Protein AF-A0A496QXN0-F1 (afdb_monomer_lite)

pLDDT: mean 82.43, std 10.14, range [45.31, 94.19]

Structure (mmCIF, N/CA/C/O backbone):
data_AF-A0A496QXN0-F1
#
_entry.id   AF-A0A496QXN0-F1
#
loop_
_atom_site.group_PDB
_atom_site.id
_atom_site.type_symbol
_atom_site.label_atom_id
_atom_site.label_alt_id
_atom_site.label_comp_id
_atom_site.label_asym_id
_atom_site.label_entity_id
_atom_site.label_seq_id
_atom_site.pdbx_PDB_ins_code
_atom_site.Cartn_x
_atom_site.Cartn_y
_atom_site.Cartn_z
_atom_site.occupancy
_atom_site.B_iso_or_equiv
_atom_site.auth_seq_id
_atom_site.auth_comp_id
_atom_site.auth_asym_id
_atom_site.auth_atom_id
_atom_site.pdbx_PDB_model_num
ATOM 1 N N . MET A 1 1 ? -31.625 27.266 36.136 1.00 48.88 1 MET A N 1
ATOM 2 C CA . MET A 1 1 ? -31.334 26.314 35.041 1.00 48.88 1 MET A CA 1
ATOM 3 C C . MET A 1 1 ? -32.627 25.594 34.703 1.00 48.88 1 MET A C 1
ATOM 5 O O . MET A 1 1 ? -33.263 25.104 35.626 1.00 48.88 1 MET A O 1
ATOM 9 N N . ALA A 1 2 ? -33.066 25.611 33.443 1.00 51.50 2 ALA A N 1
ATOM 10 C CA . ALA A 1 2 ? -34.306 24.948 33.038 1.00 51.50 2 ALA A CA 1
ATOM 11 C C . ALA A 1 2 ? -34.111 23.421 33.024 1.00 51.50 2 ALA A C 1
ATOM 13 O O . ALA A 1 2 ? -33.127 22.935 32.461 1.00 51.50 2 ALA A O 1
ATOM 14 N N . LEU A 1 3 ? -35.032 22.679 33.653 1.00 45.31 3 LEU A N 1
ATOM 15 C CA . LEU A 1 3 ? -35.118 21.223 33.516 1.00 45.31 3 LEU A CA 1
ATOM 16 C C . LEU A 1 3 ? -35.246 20.888 32.022 1.00 45.31 3 LEU A C 1
ATOM 18 O O . LEU A 1 3 ? -36.198 21.324 31.382 1.00 45.31 3 LEU A O 1
ATOM 22 N N . GLY A 1 4 ? -34.280 20.146 31.476 1.00 56.53 4 GLY A N 1
ATOM 23 C CA . GLY A 1 4 ? -34.274 19.711 30.074 1.00 56.53 4 GLY A CA 1
ATOM 24 C C . GLY A 1 4 ? -33.180 20.317 29.189 1.00 56.53 4 GLY A C 1
ATOM 25 O O . GLY A 1 4 ? -33.076 19.929 28.030 1.00 56.53 4 GLY A O 1
ATOM 26 N N . SER A 1 5 ? -32.332 21.220 29.697 1.00 58.34 5 SER A N 1
ATOM 27 C CA . SER A 1 5 ? -31.144 21.646 28.939 1.00 58.34 5 SER A CA 1
ATOM 28 C C . SER A 1 5 ? -30.123 20.501 28.874 1.00 58.34 5 SER A C 1
ATOM 30 O O . SER A 1 5 ? -29.791 19.955 29.931 1.00 58.34 5 SER A O 1
ATOM 32 N N . PRO A 1 6 ? -29.575 20.148 27.694 1.00 52.78 6 PRO A N 1
ATOM 33 C CA . PRO A 1 6 ? -28.472 19.199 27.613 1.00 52.78 6 PRO A CA 1
ATOM 34 C C . PRO A 1 6 ? -27.313 19.697 28.486 1.00 52.78 6 PRO A C 1
ATOM 36 O O . PRO A 1 6 ? -26.812 20.806 28.317 1.00 52.78 6 PRO A O 1
ATOM 39 N N . VAL A 1 7 ? -26.925 18.876 29.465 1.00 59.66 7 VAL A N 1
ATOM 40 C CA . VAL A 1 7 ? -25.886 19.174 30.471 1.00 59.66 7 VAL A CA 1
ATOM 41 C C . VAL A 1 7 ? -24.475 19.080 29.867 1.00 59.66 7 VAL A C 1
ATOM 43 O O . VAL A 1 7 ? -23.487 19.427 30.508 1.00 59.66 7 VAL A O 1
ATOM 46 N N . THR A 1 8 ? -24.357 18.636 28.614 1.00 58.81 8 THR A N 1
ATOM 47 C CA . THR A 1 8 ? -23.072 18.414 27.952 1.00 58.81 8 THR A CA 1
ATOM 48 C C . THR A 1 8 ? -22.859 19.446 26.847 1.00 58.81 8 THR A C 1
ATOM 50 O O . THR A 1 8 ? -23.624 19.511 25.889 1.00 58.81 8 THR A O 1
ATOM 53 N N . THR A 1 9 ? -21.775 20.212 26.952 1.00 57.62 9 THR A N 1
ATOM 54 C CA . THR A 1 9 ? -21.201 21.028 25.865 1.00 57.62 9 THR A CA 1
ATOM 55 C C . THR A 1 9 ? -20.317 20.194 24.926 1.00 57.62 9 THR A C 1
ATOM 57 O O . THR A 1 9 ? -19.581 20.735 24.101 1.00 57.62 9 THR A O 1
ATOM 60 N N . LYS A 1 10 ? -20.354 18.863 25.065 1.00 60.75 10 LYS A N 1
ATOM 61 C CA . LYS A 1 10 ? -19.523 17.916 24.327 1.00 60.75 10 LYS A CA 1
ATOM 62 C C . LYS A 1 10 ? -20.226 17.544 23.027 1.00 60.75 10 LYS A C 1
ATOM 64 O O . LYS A 1 10 ? -20.942 16.552 22.952 1.00 60.75 10 LYS A O 1
ATOM 69 N N . PHE A 1 11 ? -20.035 18.364 22.002 1.00 58.12 11 PHE A N 1
ATOM 70 C CA . PHE A 1 11 ? -20.416 17.987 20.648 1.00 58.12 11 PHE A CA 1
ATOM 71 C C . PHE A 1 11 ? -19.337 17.074 20.071 1.00 58.12 11 PHE A C 1
ATOM 73 O O . PHE A 1 11 ? -18.193 17.493 19.895 1.00 58.12 11 PHE A O 1
ATOM 80 N N . SER A 1 12 ? -19.703 15.831 19.767 1.00 58.78 12 SER A N 1
ATOM 81 C CA . SER A 1 12 ? -18.833 14.839 19.124 1.00 58.78 12 SER A CA 1
ATOM 82 C C . SER A 1 12 ? -18.688 15.111 17.620 1.00 58.78 12 SER A C 1
ATOM 84 O O . SER A 1 12 ? -18.898 14.227 16.799 1.00 58.78 12 SER A O 1
ATOM 86 N N . ILE A 1 13 ? -18.388 16.356 17.250 1.00 63.47 13 ILE A N 1
ATOM 87 C CA . ILE A 1 13 ? -18.014 16.734 15.886 1.00 63.47 13 ILE A CA 1
ATOM 88 C C . ILE A 1 13 ? -16.506 16.943 15.921 1.00 63.47 13 ILE A C 1
ATOM 90 O O . ILE A 1 13 ? -16.031 17.882 16.562 1.00 63.47 13 ILE A O 1
ATOM 94 N N . GLY A 1 14 ? -15.752 16.062 15.272 1.00 65.50 14 GLY A N 1
ATOM 95 C CA . GLY A 1 14 ? -14.298 16.122 15.266 1.00 65.50 14 GLY A CA 1
ATOM 96 C C . GLY A 1 14 ? -13.701 15.345 14.103 1.00 65.50 14 GLY A C 1
ATOM 97 O O . GLY A 1 14 ? -14.360 14.506 13.495 1.00 65.50 14 GLY A O 1
ATOM 98 N N . THR A 1 15 ? -12.443 15.644 13.801 1.00 76.88 15 THR A N 1
ATOM 99 C CA . THR A 1 15 ? -11.642 14.869 12.854 1.00 76.88 15 THR A CA 1
ATOM 100 C C . THR A 1 15 ? -11.128 13.624 13.565 1.00 76.88 15 THR A C 1
ATOM 102 O O . THR A 1 15 ? -10.617 13.714 14.687 1.00 76.88 15 THR A O 1
ATOM 105 N N . ALA A 1 16 ? -11.282 12.474 12.919 1.00 81.38 16 ALA A N 1
ATOM 106 C CA . ALA A 1 16 ? -10.685 11.223 13.350 1.00 81.38 16 ALA A CA 1
ATOM 107 C C . ALA A 1 16 ? -9.562 10.842 12.384 1.00 81.38 16 ALA A C 1
ATOM 109 O O . ALA A 1 16 ? -9.665 11.063 11.180 1.00 81.38 16 ALA A O 1
ATOM 110 N N . GLU A 1 17 ? -8.502 10.273 12.933 1.00 87.31 17 GLU A N 1
ATOM 111 C CA . GLU A 1 17 ? -7.368 9.725 12.209 1.00 87.31 17 GLU A CA 1
ATOM 112 C C . GLU A 1 17 ? -7.299 8.230 12.512 1.00 87.31 17 GLU A C 1
ATOM 114 O O . GLU A 1 17 ? -7.310 7.821 13.679 1.00 87.31 17 GLU A O 1
ATOM 119 N N . LEU A 1 18 ? -7.250 7.417 11.460 1.00 88.56 18 LEU A N 1
ATOM 120 C CA . LEU A 1 18 ? -7.071 5.977 11.568 1.00 88.56 18 LEU A CA 1
ATOM 121 C C . LEU A 1 18 ? -5.604 5.635 11.300 1.00 88.56 18 LEU A C 1
ATOM 123 O O . LEU A 1 18 ? -5.039 6.038 10.286 1.00 88.56 18 LEU A O 1
ATOM 127 N N . ARG A 1 19 ? -5.004 4.865 12.204 1.00 90.31 19 ARG A N 1
ATOM 128 C CA . ARG A 1 19 ? -3.630 4.378 12.095 1.00 90.31 19 ARG A CA 1
ATOM 129 C C . ARG A 1 19 ? -3.613 2.864 12.066 1.00 90.31 19 ARG A C 1
ATOM 131 O O . ARG A 1 19 ? -4.278 2.228 12.885 1.00 90.31 19 ARG A O 1
ATOM 138 N N . ILE A 1 20 ? -2.823 2.302 11.159 1.00 88.62 20 ILE A N 1
ATOM 139 C CA . ILE A 1 20 ? -2.663 0.856 10.992 1.00 88.62 20 ILE A CA 1
ATOM 140 C C . ILE A 1 20 ? -1.167 0.541 10.974 1.00 88.62 20 ILE A C 1
ATOM 142 O O . ILE A 1 20 ? -0.415 1.091 10.174 1.00 88.62 20 ILE A O 1
ATOM 146 N N . GLY A 1 21 ? -0.717 -0.330 11.877 1.00 87.31 21 GLY A N 1
ATOM 147 C CA . GLY A 1 21 ? 0.699 -0.678 12.014 1.00 87.31 21 GLY A CA 1
ATOM 148 C C . GLY A 1 21 ? 0.921 -2.122 12.464 1.00 87.31 21 GLY A C 1
ATOM 149 O O . GLY A 1 21 ? -0.031 -2.822 12.822 1.00 87.31 21 GLY A O 1
ATOM 150 N N . PRO A 1 22 ? 2.171 -2.613 12.406 1.00 87.12 22 PRO A N 1
ATOM 151 C CA . PRO A 1 22 ? 2.479 -3.982 12.799 1.00 87.12 22 PRO A CA 1
ATOM 152 C C . PRO A 1 22 ? 2.115 -4.207 14.270 1.00 87.12 22 PRO A C 1
ATOM 154 O O . PRO A 1 22 ? 2.182 -3.282 15.081 1.00 87.12 22 PRO A O 1
ATOM 157 N N . LEU A 1 23 ? 1.775 -5.445 14.640 1.00 85.19 23 LEU A N 1
ATOM 158 C CA . LEU A 1 23 ? 1.366 -5.781 16.011 1.00 85.19 23 LEU A CA 1
ATOM 159 C C . LEU A 1 23 ? 2.444 -5.436 17.060 1.00 85.19 23 LEU A C 1
ATOM 161 O O . LEU A 1 23 ? 2.129 -5.076 18.191 1.00 85.19 23 LEU A O 1
ATOM 165 N N . SER A 1 24 ? 3.725 -5.469 16.679 1.00 84.94 24 SER A N 1
ATOM 166 C CA . SER A 1 24 ? 4.849 -5.033 17.525 1.00 84.94 24 SER A CA 1
ATOM 167 C C . SER A 1 24 ? 4.782 -3.551 17.924 1.00 84.94 24 SER A C 1
ATOM 169 O O . SER A 1 24 ? 5.357 -3.156 18.943 1.00 84.94 24 SER A O 1
ATOM 171 N N . SER A 1 25 ? 4.052 -2.744 17.152 1.00 85.19 25 SER A N 1
ATOM 172 C CA . SER A 1 25 ? 3.787 -1.326 17.392 1.00 85.19 25 SER A CA 1
ATOM 173 C C . SER A 1 25 ? 2.419 -1.077 18.037 1.00 85.19 25 SER A C 1
ATOM 175 O O . SER A 1 25 ? 1.969 0.070 18.073 1.00 85.19 25 SER A O 1
ATOM 177 N N . ALA A 1 26 ? 1.751 -2.106 18.576 1.00 83.62 26 ALA A N 1
ATOM 178 C CA . ALA A 1 26 ? 0.519 -1.929 19.342 1.00 83.62 26 ALA A CA 1
ATOM 179 C C . ALA A 1 26 ? 0.722 -0.893 20.463 1.00 83.62 26 ALA A C 1
ATOM 181 O O . ALA A 1 26 ? 1.726 -0.912 21.182 1.00 83.62 26 ALA A O 1
ATOM 182 N N . ASN A 1 27 ? -0.217 0.050 20.588 1.00 84.00 27 ASN A N 1
ATOM 183 C CA . ASN A 1 27 ? -0.135 1.223 21.475 1.00 84.00 27 ASN A CA 1
ATOM 184 C C . ASN A 1 27 ? 1.035 2.196 21.207 1.00 84.00 27 ASN A C 1
ATOM 186 O O . ASN A 1 27 ? 1.248 3.124 21.986 1.00 84.00 27 ASN A O 1
ATOM 190 N N . LYS A 1 28 ? 1.786 2.021 20.113 1.00 87.12 28 LYS A N 1
ATOM 191 C CA . LYS A 1 28 ? 2.927 2.863 19.706 1.00 87.12 28 LYS A CA 1
ATOM 192 C C . LYS A 1 28 ? 2.776 3.402 18.277 1.00 87.12 28 LYS A C 1
ATOM 194 O O . LYS A 1 28 ? 3.761 3.797 17.658 1.00 87.12 28 LYS A O 1
ATOM 199 N N . LEU A 1 29 ? 1.553 3.414 17.745 1.00 86.00 29 LEU A N 1
ATOM 200 C CA . LEU A 1 29 ? 1.270 3.912 16.401 1.00 86.00 29 LEU A CA 1
ATOM 201 C C . LEU A 1 29 ? 1.415 5.437 16.336 1.00 86.00 29 LEU A C 1
ATOM 203 O O . LEU A 1 29 ? 0.711 6.190 17.014 1.00 86.00 29 LEU A O 1
ATOM 207 N N . LEU A 1 30 ? 2.346 5.879 15.495 1.00 87.31 30 LEU A N 1
ATOM 208 C CA . LEU A 1 30 ? 2.632 7.286 15.205 1.00 87.31 30 LEU A CA 1
ATOM 209 C C . LEU A 1 30 ? 1.891 7.757 13.946 1.00 87.31 30 LEU A C 1
ATOM 211 O O . LEU A 1 30 ? 1.353 6.937 13.209 1.00 87.31 30 LEU A O 1
ATOM 215 N N . ASP A 1 31 ? 1.933 9.062 13.679 1.00 84.69 31 ASP A N 1
ATOM 216 C CA . ASP A 1 31 ? 1.382 9.706 12.470 1.00 84.69 31 ASP A CA 1
ATOM 217 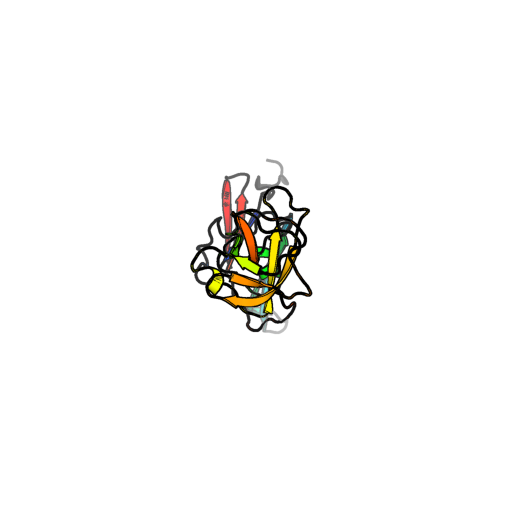C C . ASP A 1 31 ? 1.918 9.088 11.161 1.00 84.69 31 ASP A C 1
ATOM 219 O O . ASP A 1 31 ? 1.217 8.989 10.163 1.00 84.69 31 ASP A O 1
ATOM 223 N N . SER A 1 32 ? 3.129 8.519 11.189 1.00 84.44 32 SER A N 1
ATOM 224 C CA . SER A 1 32 ? 3.699 7.759 10.065 1.00 84.44 32 SER A CA 1
ATOM 225 C C . SER A 1 32 ? 2.914 6.494 9.681 1.00 84.44 32 SER A C 1
ATOM 227 O O . SER A 1 32 ? 3.203 5.894 8.653 1.00 84.44 32 SER A O 1
ATOM 229 N N . HIS A 1 33 ? 1.982 6.047 10.526 1.00 86.81 33 HIS A N 1
ATOM 230 C CA . HIS A 1 33 ? 1.109 4.891 10.293 1.00 86.81 33 HIS A CA 1
ATOM 231 C C . HIS A 1 33 ? -0.316 5.315 9.918 1.00 86.81 33 HIS A C 1
ATOM 233 O O . HIS A 1 33 ? -1.227 4.485 9.935 1.00 86.81 33 HIS A O 1
ATOM 239 N N . SER A 1 34 ? -0.529 6.606 9.656 1.00 87.12 34 SER A N 1
ATOM 240 C CA . SER A 1 34 ? -1.816 7.129 9.224 1.00 87.12 34 SER A CA 1
ATOM 241 C C . SER A 1 34 ? -2.200 6.534 7.876 1.00 87.12 34 SER A C 1
ATOM 243 O O . SER A 1 34 ? -1.392 6.478 6.950 1.00 87.12 34 SER A O 1
ATOM 245 N N . VAL A 1 35 ? -3.457 6.115 7.760 1.00 85.81 35 VAL A N 1
ATOM 246 C CA . VAL A 1 35 ? -4.040 5.720 6.468 1.00 85.81 35 VAL A CA 1
ATOM 247 C C . VAL A 1 35 ? -4.449 6.935 5.630 1.00 85.81 35 VAL A C 1
ATOM 249 O O . VAL A 1 35 ? -4.956 6.772 4.519 1.00 85.81 35 VAL A O 1
ATOM 252 N N . GLY A 1 36 ? -4.277 8.137 6.188 1.00 86.25 36 GLY A N 1
ATOM 253 C CA . GLY A 1 36 ? -4.607 9.406 5.567 1.00 86.25 36 GLY A CA 1
ATOM 254 C C . GLY A 1 36 ? -6.101 9.720 5.582 1.00 86.25 36 GLY A C 1
ATOM 255 O O . GLY A 1 36 ? -6.756 9.607 6.623 1.00 86.25 36 GLY A O 1
ATOM 256 N N . LEU A 1 37 ? -6.650 10.191 4.457 1.00 86.38 37 LEU A N 1
ATOM 257 C CA . LEU A 1 37 ? -8.013 10.740 4.436 1.00 86.38 37 LEU A CA 1
ATOM 258 C C . LEU A 1 37 ? -9.097 9.649 4.517 1.00 86.38 37 LEU A C 1
ATOM 260 O O . LEU A 1 37 ? -9.282 8.844 3.596 1.00 86.38 37 LEU A O 1
ATOM 264 N N . ILE A 1 38 ? -9.890 9.707 5.589 1.00 86.12 38 ILE A N 1
ATOM 265 C CA . ILE A 1 38 ? -11.079 8.874 5.814 1.00 86.12 38 ILE A CA 1
ATOM 266 C C . ILE A 1 38 ? -12.357 9.722 5.772 1.00 86.12 38 ILE A C 1
ATOM 268 O O . ILE A 1 38 ? -12.379 10.848 6.262 1.00 86.12 38 ILE A O 1
ATOM 272 N N . ASP A 1 39 ? -13.422 9.178 5.182 1.00 85.88 39 ASP A N 1
ATOM 273 C CA . ASP A 1 39 ? -14.730 9.851 5.079 1.00 85.88 39 ASP A CA 1
ATOM 274 C C . ASP A 1 39 ? -15.581 9.615 6.334 1.00 85.88 39 ASP A C 1
ATOM 276 O O . ASP A 1 39 ? -16.180 10.520 6.909 1.00 85.88 39 ASP A O 1
ATOM 280 N N . SER A 1 40 ? -15.581 8.371 6.809 1.00 86.25 40 SER A N 1
ATOM 281 C CA . SER A 1 40 ? -16.290 7.959 8.014 1.00 86.25 40 SER A CA 1
ATOM 282 C C . SER A 1 40 ? -15.521 6.860 8.726 1.00 86.25 40 SER A C 1
ATOM 284 O O . SER A 1 40 ? -14.921 6.004 8.076 1.00 86.25 40 SER A O 1
ATOM 286 N N . SER A 1 41 ? -15.582 6.855 10.055 1.00 84.19 41 SER A N 1
ATOM 287 C CA . SER A 1 41 ? -15.154 5.734 10.889 1.00 84.19 41 SER A CA 1
ATOM 288 C C . SER A 1 41 ? -16.209 5.458 11.955 1.00 84.19 41 SER A C 1
ATOM 290 O O . SER A 1 41 ? -16.825 6.384 12.486 1.00 84.19 41 SER A O 1
ATOM 292 N N . SER A 1 42 ? -16.435 4.186 12.259 1.00 86.00 42 SER A N 1
ATOM 293 C CA . SER A 1 42 ? -17.332 3.736 13.319 1.00 86.00 42 SER A CA 1
ATOM 294 C C . SER A 1 42 ? -16.651 2.655 14.142 1.00 86.00 42 SER A C 1
ATOM 296 O O . SER A 1 42 ? -16.088 1.717 13.583 1.00 86.00 42 SER A O 1
ATOM 298 N N . VAL A 1 43 ? -16.731 2.783 15.465 1.00 84.25 43 VAL A N 1
ATOM 299 C CA . VAL A 1 43 ? -16.287 1.758 16.416 1.00 84.25 43 VAL A CA 1
ATOM 300 C C . VAL A 1 43 ? -17.530 1.081 16.979 1.00 84.25 43 VAL A C 1
ATOM 302 O O . VAL A 1 43 ? -18.373 1.750 17.577 1.00 84.25 43 VAL A O 1
ATOM 305 N N . SER A 1 44 ? -17.647 -0.228 16.788 1.00 85.88 44 SER A N 1
ATOM 306 C CA . SER A 1 44 ? -18.708 -1.054 17.362 1.00 85.88 44 SER A CA 1
ATOM 307 C C . SER A 1 44 ? -18.109 -1.993 18.398 1.00 85.88 44 SER A C 1
ATOM 309 O O . SER A 1 44 ? -17.107 -2.654 18.139 1.00 85.88 44 SER A O 1
ATOM 311 N N . ILE A 1 45 ? -18.709 -2.053 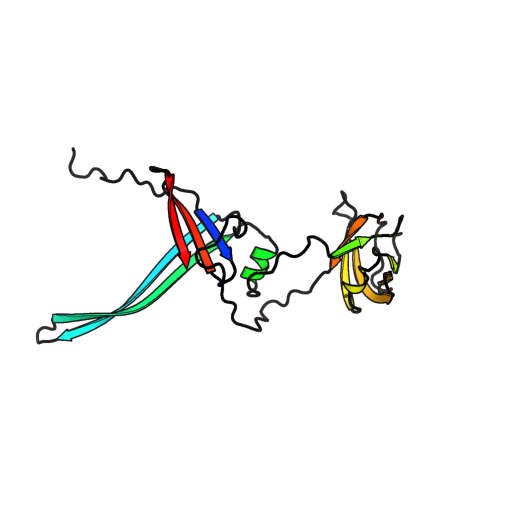19.585 1.00 84.94 45 ILE A N 1
ATOM 312 C CA . ILE A 1 45 ? -18.330 -3.002 20.632 1.00 84.94 45 ILE A CA 1
ATOM 313 C C . ILE A 1 45 ? -19.554 -3.860 20.904 1.00 84.94 45 ILE A C 1
ATOM 315 O O . ILE A 1 45 ? -20.570 -3.363 21.383 1.00 84.94 45 ILE A O 1
ATOM 319 N N . THR A 1 46 ? -19.444 -5.148 20.600 1.00 87.75 46 THR A N 1
ATOM 320 C CA . THR A 1 46 ? -20.481 -6.137 20.892 1.00 87.75 46 THR A CA 1
ATOM 321 C C . THR A 1 46 ? -20.027 -6.984 22.071 1.00 87.75 46 THR A C 1
ATOM 323 O O . THR A 1 46 ? -18.890 -7.459 22.102 1.00 87.75 46 THR A O 1
ATOM 326 N N . GLN A 1 47 ? -20.904 -7.141 23.059 1.00 86.38 47 GLN A N 1
ATOM 327 C CA . GLN A 1 47 ? -20.690 -7.997 24.220 1.00 86.38 47 GLN A CA 1
ATOM 328 C C . GLN A 1 47 ? -21.785 -9.058 24.250 1.00 86.38 47 GLN A C 1
ATOM 330 O O . GLN A 1 47 ? -22.967 -8.731 24.196 1.00 86.38 47 GLN A O 1
ATOM 335 N N . GLU A 1 48 ? -21.382 -10.319 24.334 1.00 87.69 48 GLU A N 1
ATOM 336 C CA . GLU A 1 48 ? -22.281 -11.448 24.550 1.00 87.69 48 GLU A CA 1
ATOM 337 C C . GLU A 1 48 ? -22.152 -11.890 26.007 1.00 87.69 48 GLU A C 1
ATOM 339 O O . GLU A 1 48 ? -21.044 -12.163 26.487 1.00 87.69 48 GLU A O 1
ATOM 344 N N . SER A 1 49 ? -23.280 -11.961 26.711 1.00 87.38 49 SER A N 1
ATOM 345 C CA . SER A 1 49 ? -23.361 -12.442 28.087 1.00 87.38 49 SER A CA 1
ATOM 346 C C . SER A 1 49 ? -24.243 -13.680 28.200 1.00 87.38 49 SER A C 1
ATOM 348 O O . SER A 1 49 ? -25.158 -13.892 27.408 1.00 87.38 49 SER A O 1
ATOM 350 N N . VAL A 1 50 ? -23.945 -14.508 29.197 1.00 86.75 50 VAL A N 1
ATOM 351 C CA . VAL A 1 50 ? -24.753 -15.655 29.604 1.00 86.75 50 VAL A CA 1
ATOM 352 C C . VAL A 1 50 ? -25.302 -15.377 30.991 1.00 86.75 50 VAL A C 1
ATOM 354 O O . VAL A 1 50 ? -24.543 -15.087 31.918 1.00 86.75 50 VAL A O 1
ATOM 357 N N . ASP A 1 51 ? -26.620 -15.492 31.114 1.00 88.19 51 ASP A N 1
ATOM 358 C CA . ASP A 1 51 ? -27.345 -15.276 32.358 1.00 88.19 51 ASP A CA 1
ATOM 359 C C . ASP A 1 51 ? -27.619 -16.612 33.058 1.00 88.19 51 ASP A C 1
ATOM 361 O O . ASP A 1 51 ? -28.058 -17.591 32.448 1.00 88.19 51 ASP A O 1
ATOM 365 N N . LEU A 1 52 ? -27.377 -16.646 34.364 1.00 84.94 52 LEU A N 1
ATOM 366 C CA . LEU A 1 52 ? -27.785 -17.712 35.261 1.00 84.94 52 LEU A CA 1
ATOM 367 C C . LEU A 1 52 ? -29.110 -17.310 35.914 1.00 84.94 52 LEU A C 1
ATOM 369 O O . LEU A 1 52 ? -29.152 -16.470 36.811 1.00 84.94 52 LEU A O 1
ATOM 373 N N . GLU A 1 53 ? -30.204 -17.927 35.479 1.00 86.88 53 GLU A N 1
ATOM 374 C CA . GLU A 1 53 ? -31.524 -17.750 36.089 1.00 86.88 53 GLU A CA 1
ATOM 375 C C . GLU A 1 53 ? -31.770 -18.806 37.178 1.00 86.88 53 GLU A C 1
ATOM 377 O O . GLU A 1 53 ? -31.487 -19.991 36.993 1.00 86.88 53 GLU A O 1
ATOM 382 N N . GLY A 1 54 ? -32.349 -18.397 38.308 1.00 82.25 54 GLY A N 1
ATOM 383 C CA . GLY A 1 54 ? -32.701 -19.282 39.417 1.00 82.25 54 GLY A CA 1
ATOM 384 C C . GLY A 1 54 ? -34.060 -18.952 40.035 1.00 82.25 54 GLY A C 1
ATOM 385 O O . GLY A 1 54 ? -34.516 -17.812 40.018 1.00 82.25 54 GLY A O 1
ATOM 386 N N . GLY A 1 55 ? -34.714 -19.968 40.602 1.00 82.44 55 GLY A N 1
ATOM 387 C CA . GLY A 1 55 ? -35.989 -19.828 41.312 1.00 82.44 55 GLY A CA 1
ATOM 388 C C . GLY A 1 55 ? -37.251 -19.963 40.450 1.00 82.44 55 GLY A C 1
ATOM 389 O O . GLY A 1 55 ? -37.208 -20.152 39.234 1.00 82.44 55 GLY A O 1
ATOM 390 N N . PHE A 1 56 ? -38.398 -19.907 41.130 1.00 66.50 56 PHE A N 1
ATOM 391 C CA . PHE A 1 56 ? -39.738 -19.827 40.546 1.00 66.50 56 PHE A CA 1
ATOM 392 C C . PHE A 1 56 ? -40.494 -18.711 41.289 1.00 66.50 56 PHE A C 1
ATOM 394 O O . PHE A 1 56 ? -40.782 -18.895 42.473 1.00 66.50 56 PHE A O 1
ATOM 401 N N . PRO A 1 57 ? -40.807 -17.557 40.667 1.00 76.12 57 PRO A N 1
ATOM 402 C CA . PRO A 1 57 ? -40.478 -17.121 39.303 1.00 76.12 57 PRO A CA 1
ATOM 403 C C . PRO A 1 57 ? -38.969 -17.063 39.045 1.00 76.12 57 PRO A C 1
ATOM 405 O O . PRO A 1 57 ? -38.190 -16.955 39.989 1.00 76.12 57 PRO A O 1
ATOM 408 N N . ARG A 1 58 ? -38.563 -17.136 37.774 1.00 75.56 58 ARG A N 1
ATOM 409 C CA . ARG A 1 58 ? -37.150 -17.042 37.395 1.00 75.56 58 ARG A CA 1
ATOM 410 C C . ARG A 1 58 ? -36.627 -15.643 37.698 1.00 75.56 58 ARG A C 1
ATOM 412 O O . ARG A 1 58 ? -37.155 -14.662 37.177 1.00 75.56 58 ARG A O 1
ATOM 419 N N . ILE A 1 59 ? -35.615 -15.568 38.550 1.00 81.94 59 ILE A N 1
ATOM 420 C CA . ILE A 1 59 ? -34.900 -14.343 38.890 1.00 81.94 59 ILE A CA 1
ATOM 421 C C . ILE A 1 59 ? -33.472 -14.509 38.377 1.00 81.94 59 ILE A C 1
ATOM 423 O O . ILE A 1 59 ? -32.886 -15.586 38.490 1.00 81.94 59 ILE A O 1
ATOM 427 N N . LEU A 1 60 ? -32.922 -13.451 37.790 1.00 83.00 60 LEU A N 1
ATOM 428 C CA . LEU A 1 60 ? -31.526 -13.409 37.374 1.00 83.00 60 LEU A CA 1
ATOM 429 C C . LEU A 1 60 ? -30.633 -13.478 38.622 1.00 83.00 60 LEU A C 1
ATOM 431 O O . LEU A 1 60 ? -30.718 -12.615 39.496 1.00 83.00 60 LEU A O 1
ATOM 435 N N . VAL A 1 61 ? -29.842 -14.545 38.734 1.00 80.31 61 VAL A N 1
ATOM 436 C CA . VAL A 1 61 ? -28.940 -14.807 39.867 1.00 80.31 61 VAL A CA 1
ATOM 437 C C . VAL A 1 61 ? -27.544 -14.284 39.564 1.00 80.31 61 VAL A C 1
ATOM 439 O O . VAL A 1 61 ? -26.909 -13.719 40.450 1.00 80.31 61 VAL A O 1
ATOM 442 N N . ASP A 1 62 ? -27.077 -14.467 38.330 1.00 83.69 62 ASP A N 1
ATOM 443 C CA . ASP A 1 62 ? -25.748 -14.039 37.899 1.00 83.69 62 ASP A CA 1
ATOM 444 C C . ASP A 1 62 ? -25.707 -13.812 36.381 1.00 83.69 62 ASP A C 1
ATOM 446 O O . ASP A 1 62 ? -26.520 -14.374 35.651 1.00 83.69 62 ASP A O 1
ATOM 450 N N . THR A 1 63 ? -24.750 -13.018 35.907 1.00 85.00 63 THR A N 1
ATOM 451 C CA . THR A 1 63 ? -24.505 -12.763 34.481 1.00 85.00 63 THR A CA 1
ATOM 452 C C . THR A 1 63 ? -23.002 -12.725 34.233 1.00 85.00 63 THR A C 1
ATOM 454 O O . THR A 1 63 ? -22.284 -11.942 34.854 1.00 85.00 63 THR A O 1
ATOM 457 N N . ALA A 1 64 ? -22.518 -13.515 33.274 1.00 85.75 64 ALA A N 1
ATOM 458 C CA . ALA A 1 64 ? -21.114 -13.534 32.871 1.00 85.75 64 ALA A CA 1
ATOM 459 C C . ALA A 1 64 ? -20.955 -13.124 31.402 1.00 85.75 64 ALA A C 1
ATOM 461 O O . ALA A 1 64 ? -21.619 -13.666 30.522 1.00 85.75 64 ALA A O 1
ATOM 462 N N . ILE A 1 65 ? -20.047 -12.188 31.117 1.00 84.88 65 ILE A N 1
ATOM 463 C CA . ILE A 1 65 ? -19.686 -11.811 29.742 1.00 84.88 65 ILE A CA 1
ATOM 464 C C . ILE A 1 65 ? -18.744 -12.884 29.187 1.00 84.88 65 ILE A C 1
ATOM 466 O O . ILE A 1 65 ? -17.682 -13.128 29.756 1.00 84.88 65 ILE A O 1
ATOM 470 N N . VAL A 1 66 ? -19.123 -13.520 28.081 1.00 85.94 66 VAL A N 1
ATOM 471 C CA . VAL A 1 66 ? -18.379 -14.647 27.485 1.00 85.94 66 VAL A CA 1
ATOM 472 C C . VAL A 1 66 ? -17.564 -14.219 26.273 1.00 85.94 66 VAL A C 1
ATOM 474 O O . VAL A 1 66 ? -16.536 -14.822 25.966 1.00 85.94 66 VAL A O 1
ATOM 477 N N . ARG A 1 67 ? -18.010 -13.168 25.581 1.00 80.81 67 ARG A N 1
ATOM 478 C CA . ARG A 1 67 ? -17.323 -12.626 24.415 1.00 80.81 67 ARG A CA 1
ATOM 479 C C . ARG A 1 67 ? -17.468 -11.120 24.381 1.00 80.81 67 ARG A C 1
ATOM 481 O O . ARG A 1 67 ? -18.554 -10.582 24.563 1.00 80.81 67 ARG A O 1
ATOM 488 N N . GLN A 1 68 ? -16.365 -10.451 24.085 1.00 82.62 68 GLN A N 1
ATOM 489 C CA . GLN A 1 68 ? -16.360 -9.049 23.717 1.00 82.62 68 GLN A CA 1
ATOM 490 C C . GLN A 1 68 ? -15.590 -8.918 22.409 1.00 82.62 68 GLN A C 1
ATOM 492 O O . GLN A 1 68 ? -14.424 -9.298 22.334 1.00 82.62 68 GLN A O 1
ATOM 497 N N . SER A 1 69 ? -16.246 -8.409 21.373 1.00 83.75 69 SER A N 1
ATOM 498 C CA . SER A 1 69 ? -15.620 -8.101 20.090 1.00 83.75 69 SER A CA 1
ATOM 499 C C . SER A 1 69 ? -15.725 -6.609 19.830 1.00 83.75 69 SER A C 1
ATOM 501 O O . SER A 1 69 ? -16.812 -6.036 19.912 1.00 83.75 69 SER A O 1
ATOM 503 N N . ALA A 1 70 ? -14.592 -5.991 19.518 1.00 82.50 70 ALA A N 1
ATOM 504 C CA . ALA A 1 70 ? -14.535 -4.624 19.036 1.00 82.50 70 ALA A CA 1
ATOM 505 C C . ALA A 1 70 ? -14.211 -4.638 17.543 1.00 82.50 70 ALA A C 1
ATOM 507 O O . ALA A 1 70 ? -13.316 -5.360 17.107 1.00 82.50 70 ALA A O 1
ATOM 508 N N . GLU A 1 71 ? -14.945 -3.846 16.776 1.00 85.25 71 GLU A N 1
ATOM 509 C CA . GLU A 1 71 ? -14.787 -3.702 15.337 1.00 85.25 71 GLU A CA 1
ATOM 510 C C . GLU A 1 71 ? -14.644 -2.221 14.993 1.00 85.25 71 GLU A C 1
ATOM 512 O O . GLU A 1 71 ? -15.391 -1.380 15.501 1.00 85.25 71 GLU A O 1
ATOM 517 N N . ILE A 1 72 ? -13.682 -1.904 14.125 1.00 84.56 72 ILE A N 1
ATOM 518 C CA . ILE A 1 72 ? -13.568 -0.591 13.494 1.00 84.56 72 ILE A CA 1
ATOM 519 C C . ILE A 1 72 ? -13.909 -0.756 12.019 1.00 84.56 72 ILE A C 1
ATOM 521 O O . ILE A 1 72 ? -13.244 -1.503 11.304 1.00 84.56 72 ILE A O 1
ATOM 525 N N . THR A 1 73 ? -14.886 0.008 11.551 1.00 86.62 73 THR A N 1
ATOM 526 C CA . THR A 1 73 ? -15.208 0.129 10.128 1.00 86.62 73 THR A CA 1
ATOM 527 C C . THR A 1 73 ? -14.856 1.539 9.672 1.00 86.62 73 THR A C 1
ATOM 529 O O . THR A 1 73 ? -15.236 2.505 10.333 1.00 86.62 73 THR A O 1
ATOM 532 N N . ALA A 1 74 ? -14.137 1.683 8.557 1.00 85.81 74 ALA A N 1
ATOM 533 C CA . ALA A 1 74 ? -13.799 2.991 8.001 1.00 85.81 74 ALA A CA 1
ATOM 534 C C . ALA A 1 74 ? -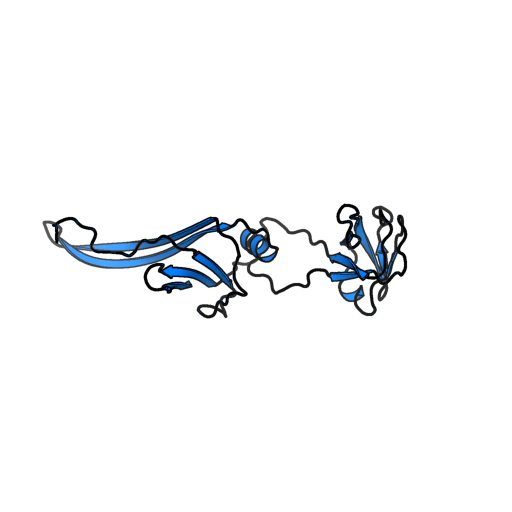13.849 3.005 6.469 1.00 85.81 74 ALA A C 1
ATOM 536 O O . ALA A 1 74 ? -13.483 2.026 5.820 1.00 85.81 74 ALA A O 1
ATOM 537 N N . THR A 1 75 ? -14.263 4.139 5.901 1.00 87.62 75 THR A N 1
ATOM 538 C CA . THR A 1 75 ? -14.290 4.370 4.449 1.00 87.62 75 THR A CA 1
ATOM 539 C C . THR A 1 75 ? -13.084 5.216 4.064 1.00 87.62 75 THR A C 1
ATOM 541 O O . THR A 1 75 ? -13.044 6.415 4.353 1.00 87.62 75 THR A O 1
ATOM 544 N N . LEU A 1 76 ? -12.091 4.592 3.432 1.00 86.69 76 LEU A N 1
ATOM 545 C CA . LEU A 1 76 ? -10.877 5.270 2.979 1.00 86.69 76 LEU A CA 1
ATOM 546 C C . LEU A 1 76 ? -11.115 5.961 1.631 1.00 86.69 76 LEU A C 1
ATOM 548 O O . LEU A 1 76 ? -11.743 5.386 0.745 1.00 86.69 76 LEU A O 1
ATOM 552 N N . ARG A 1 77 ? -10.578 7.176 1.459 1.00 85.56 77 ARG A N 1
ATOM 553 C CA . ARG A 1 77 ? -10.507 7.859 0.150 1.00 85.56 77 ARG A CA 1
ATOM 554 C C . ARG A 1 77 ? -9.103 7.873 -0.451 1.00 85.56 77 ARG A C 1
ATOM 556 O O . ARG A 1 77 ? -8.936 8.289 -1.594 1.00 85.56 77 ARG A O 1
ATOM 563 N N . GLU A 1 78 ? -8.107 7.438 0.309 1.00 83.12 78 GLU A N 1
ATOM 564 C CA . GLU A 1 78 ? -6.712 7.451 -0.107 1.00 83.12 78 GLU A CA 1
ATOM 565 C C . GLU A 1 78 ? -6.267 6.100 -0.676 1.00 83.12 78 GLU A C 1
ATOM 567 O O . GLU A 1 78 ? -6.267 5.082 0.022 1.00 83.12 78 GLU A O 1
ATOM 572 N N . TYR A 1 79 ? -5.836 6.115 -1.938 1.00 82.38 79 TYR A N 1
ATOM 573 C CA . TYR A 1 79 ? -5.365 4.945 -2.684 1.00 82.38 79 TYR A CA 1
ATOM 574 C C . TYR A 1 79 ? -3.837 4.844 -2.673 1.00 82.38 79 TYR A C 1
ATOM 576 O O . TYR A 1 79 ? -3.188 4.806 -3.717 1.00 82.38 79 TYR A O 1
ATOM 584 N N . SER A 1 80 ? -3.247 4.819 -1.480 1.00 78.94 80 SER A N 1
ATOM 585 C CA . SER A 1 80 ? -1.820 4.533 -1.332 1.00 78.94 80 SER A CA 1
ATOM 586 C C . SER A 1 80 ? -1.558 3.029 -1.477 1.00 78.94 80 SER A C 1
ATOM 588 O O . SER A 1 80 ? -2.418 2.198 -1.174 1.00 78.94 80 SER A O 1
ATOM 590 N N . ARG A 1 81 ? -0.346 2.645 -1.902 1.00 76.25 81 ARG A N 1
ATOM 591 C CA . ARG A 1 81 ? 0.057 1.226 -1.978 1.00 76.25 81 ARG A CA 1
ATOM 592 C C . ARG A 1 81 ? -0.093 0.520 -0.626 1.00 76.25 81 ARG A C 1
ATOM 594 O O . ARG A 1 81 ? -0.505 -0.634 -0.589 1.00 76.25 81 ARG A O 1
ATOM 601 N N . ALA A 1 82 ? 0.197 1.216 0.475 1.00 78.62 82 ALA A N 1
ATOM 602 C CA . ALA A 1 82 ? 0.012 0.694 1.827 1.00 78.62 82 ALA A CA 1
ATOM 603 C C . ALA A 1 82 ? -1.467 0.389 2.122 1.00 78.62 82 ALA A C 1
ATOM 605 O O . ALA A 1 82 ? -1.784 -0.720 2.550 1.00 78.62 82 ALA A O 1
ATOM 606 N N . ASN A 1 83 ? -2.376 1.318 1.808 1.00 83.12 83 ASN A N 1
ATOM 607 C CA . ASN A 1 83 ? -3.813 1.125 2.008 1.00 83.12 83 ASN A CA 1
ATOM 608 C C . ASN A 1 83 ? -4.371 0.013 1.111 1.00 83.12 83 ASN A C 1
ATOM 610 O O . ASN A 1 83 ? -5.139 -0.826 1.578 1.00 83.12 83 ASN A O 1
ATOM 614 N N . LEU A 1 84 ? -3.951 -0.035 -0.157 1.00 82.12 84 LEU A N 1
ATOM 615 C CA . LEU A 1 84 ? -4.350 -1.090 -1.090 1.00 82.12 84 LEU A CA 1
ATOM 616 C C . LEU A 1 84 ? -3.855 -2.467 -0.633 1.00 82.12 84 LEU A C 1
ATOM 618 O O . LEU A 1 84 ? -4.612 -3.428 -0.690 1.00 82.12 84 LEU A O 1
ATOM 622 N N . ASN A 1 85 ? -2.631 -2.579 -0.112 1.00 79.75 85 ASN A N 1
ATOM 623 C CA . ASN A 1 85 ? -2.115 -3.847 0.416 1.00 79.75 85 ASN A CA 1
ATOM 624 C C . ASN A 1 85 ? -2.924 -4.356 1.616 1.00 79.75 85 ASN A C 1
ATOM 626 O O . ASN A 1 85 ? -3.203 -5.555 1.698 1.00 79.75 85 ASN A O 1
ATOM 630 N N . VAL A 1 86 ? -3.346 -3.454 2.508 1.00 82.94 86 VAL A N 1
ATOM 631 C CA . VAL A 1 86 ? -4.226 -3.801 3.631 1.00 82.94 86 VAL A CA 1
ATOM 632 C C . VAL A 1 86 ? -5.604 -4.239 3.120 1.00 82.94 86 VAL A C 1
ATOM 634 O O . VAL A 1 86 ? -6.107 -5.272 3.556 1.00 82.94 86 VAL A O 1
ATOM 637 N N . GLN A 1 87 ? -6.188 -3.522 2.154 1.00 82.81 87 GLN A N 1
ATOM 638 C CA . GLN A 1 87 ? -7.483 -3.879 1.552 1.00 82.81 87 GLN A CA 1
ATOM 639 C C . GLN A 1 87 ? -7.448 -5.213 0.792 1.00 82.81 87 GLN A C 1
ATOM 641 O O . GLN A 1 87 ? -8.431 -5.950 0.799 1.00 82.81 87 GLN A O 1
ATOM 646 N N . LEU A 1 88 ? -6.316 -5.546 0.168 1.00 80.94 88 LEU A N 1
ATOM 647 C CA . LEU A 1 88 ? -6.097 -6.806 -0.547 1.00 80.94 88 LEU A CA 1
ATOM 648 C C . LEU A 1 88 ? -5.694 -7.968 0.379 1.00 80.94 88 LEU A C 1
ATOM 650 O O . LEU A 1 88 ? -5.407 -9.060 -0.104 1.00 80.94 88 LEU A O 1
ATOM 654 N N . GLY A 1 89 ? -5.650 -7.755 1.699 1.00 77.88 89 GLY A N 1
ATOM 655 C CA . GLY A 1 89 ? -5.365 -8.806 2.679 1.00 77.88 89 GLY A CA 1
ATOM 656 C C . GLY A 1 89 ? -3.889 -9.196 2.802 1.00 77.88 89 GLY A C 1
ATOM 657 O O . GLY A 1 89 ? -3.572 -10.128 3.538 1.00 77.88 89 GLY A O 1
ATOM 658 N N . ARG A 1 90 ? -2.967 -8.470 2.153 1.00 74.56 90 ARG A N 1
ATOM 659 C CA . ARG A 1 90 ? -1.513 -8.736 2.197 1.00 74.56 90 ARG A CA 1
ATOM 660 C C . ARG A 1 90 ? -0.823 -8.176 3.445 1.00 74.56 90 ARG A C 1
ATOM 662 O O . ARG A 1 90 ? 0.377 -8.364 3.621 1.00 74.56 90 ARG A O 1
ATOM 669 N N . GLY A 1 91 ? -1.579 -7.505 4.312 1.00 78.06 91 GLY A N 1
ATOM 670 C CA . GLY A 1 91 ? -1.077 -6.932 5.555 1.00 78.06 91 GLY A CA 1
ATOM 671 C C . GLY A 1 91 ? -0.349 -5.608 5.337 1.00 78.06 91 GLY A C 1
ATOM 672 O O . GLY A 1 91 ? -0.633 -4.859 4.402 1.00 78.06 91 GLY A O 1
ATOM 673 N N . ILE A 1 92 ? 0.571 -5.297 6.246 1.00 76.81 92 ILE A N 1
ATOM 674 C CA . ILE A 1 92 ? 1.262 -4.008 6.290 1.00 76.81 92 ILE A CA 1
ATOM 675 C C . ILE A 1 92 ? 2.599 -4.159 5.586 1.00 76.81 92 ILE A C 1
ATOM 677 O O . ILE A 1 92 ? 3.498 -4.838 6.081 1.00 76.81 92 ILE A O 1
ATOM 681 N N . ALA A 1 93 ? 2.718 -3.528 4.422 1.00 67.75 93 ALA A N 1
ATOM 682 C CA . ALA A 1 93 ? 3.960 -3.531 3.669 1.00 67.75 93 ALA A CA 1
ATOM 683 C C . ALA A 1 93 ? 5.045 -2.737 4.411 1.00 67.75 93 ALA A C 1
ATOM 685 O O . ALA A 1 93 ? 4.785 -1.656 4.944 1.00 67.75 93 ALA A O 1
ATOM 686 N N . SER A 1 94 ? 6.276 -3.252 4.412 1.00 60.59 94 SER A N 1
ATOM 687 C CA . SER A 1 94 ? 7.449 -2.442 4.740 1.00 60.59 94 SER A CA 1
ATOM 688 C C . SER A 1 94 ? 7.549 -1.280 3.753 1.00 60.59 94 SER A C 1
ATOM 690 O O . SER A 1 94 ? 7.194 -1.441 2.585 1.00 60.59 94 SER A O 1
ATOM 692 N N . VAL A 1 95 ? 8.043 -0.128 4.212 1.00 61.19 95 VAL A N 1
ATOM 693 C CA . VAL A 1 95 ? 8.282 1.050 3.364 1.00 61.19 95 VAL A CA 1
ATOM 694 C C . VAL A 1 95 ? 9.118 0.622 2.154 1.00 61.19 95 VAL A C 1
ATOM 696 O O . VAL A 1 95 ? 10.288 0.281 2.301 1.00 61.19 95 VAL A O 1
ATOM 699 N N . ALA A 1 96 ? 8.496 0.574 0.978 1.00 61.81 96 ALA A N 1
ATOM 700 C CA . ALA A 1 96 ? 9.166 0.277 -0.279 1.00 61.81 96 ALA A CA 1
ATOM 701 C C . ALA A 1 96 ? 9.590 1.594 -0.936 1.00 61.81 96 ALA A C 1
ATOM 703 O O . ALA A 1 96 ? 8.892 2.602 -0.797 1.00 61.81 96 ALA A O 1
ATOM 704 N N . ALA A 1 97 ? 10.723 1.582 -1.640 1.00 67.06 97 ALA A N 1
ATOM 705 C CA . ALA A 1 97 ? 11.134 2.700 -2.479 1.00 67.06 97 ALA A CA 1
ATOM 706 C C . ALA A 1 97 ? 10.060 3.000 -3.542 1.00 67.06 97 ALA A C 1
ATOM 708 O O . ALA A 1 97 ? 9.316 2.106 -3.961 1.00 67.06 97 ALA A O 1
ATOM 709 N N . ASP A 1 98 ? 9.963 4.268 -3.943 1.00 69.50 98 ASP A N 1
ATOM 710 C CA . ASP A 1 98 ? 8.954 4.743 -4.897 1.00 69.50 98 ASP A CA 1
ATOM 711 C C . ASP A 1 98 ? 9.108 4.050 -6.265 1.00 69.50 98 ASP A C 1
ATOM 713 O O . ASP A 1 98 ? 8.148 3.518 -6.824 1.00 69.50 98 ASP A O 1
ATOM 717 N N . TYR A 1 99 ? 10.354 3.925 -6.722 1.00 78.50 99 TYR A N 1
ATOM 718 C CA . TYR A 1 99 ? 10.772 3.189 -7.913 1.00 78.50 99 TYR A CA 1
ATOM 719 C C . TYR A 1 99 ? 11.896 2.199 -7.572 1.00 78.50 99 TYR A C 1
ATOM 721 O O . TYR A 1 99 ? 12.552 2.324 -6.537 1.00 78.50 99 TYR A O 1
ATOM 729 N N . ALA A 1 100 ? 12.092 1.193 -8.429 1.00 81.38 100 ALA A N 1
ATOM 730 C CA . ALA A 1 100 ? 13.104 0.156 -8.226 1.00 81.38 100 ALA A CA 1
ATOM 731 C C . ALA A 1 100 ? 14.504 0.652 -8.608 1.00 81.38 100 ALA A C 1
ATOM 733 O O . ALA A 1 100 ? 15.464 0.348 -7.914 1.00 81.38 100 ALA A O 1
ATOM 734 N N . THR A 1 101 ? 14.612 1.427 -9.691 1.00 90.38 101 THR A N 1
ATOM 735 C CA . THR A 1 101 ? 15.856 2.088 -10.109 1.00 90.38 101 THR A CA 1
ATOM 736 C C . THR A 1 101 ? 15.561 3.211 -11.114 1.00 90.38 101 THR A C 1
ATOM 738 O O . THR A 1 101 ? 14.398 3.560 -11.328 1.00 90.38 101 THR A O 1
ATOM 741 N N . THR A 1 102 ? 16.590 3.783 -11.729 1.00 91.81 102 THR A N 1
ATOM 742 C CA . THR A 1 102 ? 16.484 4.740 -12.837 1.00 91.81 102 THR A CA 1
ATOM 743 C C . THR A 1 102 ? 17.162 4.208 -14.093 1.00 91.81 102 THR A C 1
ATOM 745 O O . THR A 1 102 ? 18.000 3.318 -14.013 1.00 91.81 102 THR A O 1
ATOM 748 N N . VAL A 1 103 ? 16.841 4.775 -15.250 1.00 90.81 103 VAL A N 1
ATOM 749 C CA . VAL A 1 103 ? 17.598 4.551 -16.490 1.00 90.81 103 VAL A CA 1
ATOM 750 C C . VAL A 1 103 ? 18.996 5.172 -16.353 1.00 90.81 103 VAL A C 1
ATOM 752 O O . VAL A 1 103 ? 19.109 6.310 -15.892 1.00 90.81 103 VAL A O 1
ATOM 755 N N . ASP A 1 104 ? 20.052 4.451 -16.735 1.00 92.25 104 ASP A N 1
ATOM 756 C CA . ASP A 1 104 ? 21.432 4.970 -16.771 1.00 92.25 104 ASP A CA 1
ATOM 757 C C . ASP A 1 104 ? 21.859 5.444 -18.173 1.00 92.25 104 ASP A C 1
ATOM 759 O O . ASP A 1 104 ? 22.790 6.236 -18.324 1.00 92.25 104 ASP A O 1
ATOM 763 N N . ASP A 1 105 ? 21.125 5.032 -19.208 1.00 84.12 105 ASP A N 1
ATOM 764 C CA . ASP A 1 105 ? 21.348 5.468 -20.582 1.00 84.12 105 ASP A CA 1
ATOM 765 C C . ASP A 1 105 ? 21.158 6.980 -20.749 1.00 84.12 105 ASP A C 1
ATOM 767 O O . ASP A 1 105 ? 20.093 7.535 -20.480 1.00 84.12 105 ASP A O 1
ATOM 771 N N . VAL A 1 106 ? 22.169 7.654 -21.307 1.00 78.75 106 VAL A N 1
ATOM 772 C CA . VAL A 1 106 ? 22.097 9.091 -21.644 1.00 78.75 106 VAL A CA 1
ATOM 773 C C . VAL A 1 106 ? 20.925 9.379 -22.585 1.00 78.75 106 VAL A C 1
ATOM 775 O O . VAL A 1 106 ? 20.290 10.433 -22.508 1.00 78.75 106 VAL A O 1
ATOM 778 N N . THR A 1 107 ? 20.634 8.451 -23.496 1.00 84.25 107 THR A N 1
ATOM 779 C CA . THR A 1 107 ? 19.440 8.479 -24.340 1.00 84.25 107 THR A CA 1
ATOM 780 C C . THR A 1 107 ? 19.073 7.055 -24.718 1.00 84.25 107 THR A C 1
ATOM 782 O O . THR A 1 107 ? 19.762 6.417 -25.513 1.00 84.25 107 THR A O 1
ATOM 785 N N . LEU A 1 108 ? 17.962 6.581 -24.174 1.00 88.56 108 LEU A N 1
ATOM 786 C CA . LEU A 1 108 ? 17.354 5.314 -24.531 1.00 88.56 108 LEU A CA 1
ATOM 787 C C . LEU A 1 108 ? 16.308 5.578 -25.613 1.00 88.56 108 LEU A C 1
ATOM 789 O O . LEU A 1 108 ? 15.303 6.235 -25.360 1.00 88.56 108 LEU A O 1
ATOM 793 N N . ALA A 1 109 ? 16.558 5.105 -26.831 1.00 90.69 109 ALA A N 1
ATOM 794 C CA . ALA A 1 109 ? 15.666 5.350 -27.960 1.00 90.69 109 ALA A CA 1
ATOM 795 C C . ALA A 1 109 ? 14.391 4.494 -27.893 1.00 90.69 109 ALA A C 1
ATOM 797 O O . ALA A 1 109 ? 14.399 3.378 -27.365 1.00 90.69 109 ALA A O 1
ATOM 798 N N . ALA A 1 110 ? 13.316 4.972 -28.516 1.00 89.44 110 ALA A N 1
ATOM 799 C CA . ALA A 1 110 ? 12.143 4.155 -28.804 1.00 89.44 110 ALA A CA 1
ATOM 800 C C . ALA A 1 110 ? 12.514 2.940 -29.681 1.00 89.44 110 ALA A C 1
ATOM 802 O O . ALA A 1 110 ? 13.267 3.047 -30.651 1.00 89.44 110 ALA A O 1
ATOM 803 N N . GLY A 1 111 ? 11.954 1.776 -29.360 1.00 89.56 111 GLY A N 1
ATOM 804 C CA . GLY A 1 111 ? 12.237 0.502 -30.020 1.00 89.56 111 GLY A CA 1
ATOM 805 C C . GLY A 1 111 ? 13.479 -0.219 -29.490 1.00 89.56 111 GLY A C 1
ATOM 806 O O . GLY A 1 111 ? 13.843 -1.264 -30.029 1.00 89.56 111 GLY A O 1
ATOM 807 N N . ALA A 1 112 ? 14.133 0.309 -28.453 1.00 90.69 112 ALA A N 1
ATOM 808 C CA . ALA A 1 112 ? 15.242 -0.363 -27.799 1.00 90.69 112 ALA A CA 1
ATOM 809 C C . ALA A 1 112 ? 14.769 -1.640 -27.085 1.00 90.69 112 ALA A C 1
ATOM 811 O O . ALA A 1 112 ? 13.688 -1.703 -26.497 1.00 90.69 112 ALA A O 1
ATOM 812 N N . VAL A 1 113 ? 15.621 -2.663 -27.144 1.00 92.38 113 VAL A N 1
ATOM 813 C CA . VAL A 1 113 ? 15.442 -3.972 -26.488 1.00 92.38 113 VAL A CA 1
ATOM 814 C C . VAL A 1 113 ? 16.465 -4.195 -25.370 1.00 92.38 113 VAL A C 1
ATOM 816 O O . VAL A 1 113 ? 16.623 -5.307 -24.877 1.00 92.38 113 VAL A O 1
ATOM 819 N N . ALA A 1 114 ? 17.177 -3.143 -24.975 1.00 91.44 114 ALA A N 1
ATOM 820 C CA . ALA A 1 114 ? 18.105 -3.145 -23.857 1.00 91.44 114 ALA A CA 1
ATOM 821 C C . ALA A 1 114 ? 17.977 -1.818 -23.108 1.00 91.44 114 ALA A C 1
ATOM 823 O O . ALA A 1 114 ? 17.802 -0.783 -23.749 1.00 91.44 114 ALA A O 1
ATOM 824 N N . ILE A 1 115 ? 18.036 -1.883 -21.782 1.00 91.62 115 ILE A N 1
ATOM 825 C CA . ILE A 1 115 ? 18.052 -0.733 -20.878 1.00 91.62 115 ILE A CA 1
ATOM 826 C C . ILE A 1 115 ? 19.213 -0.930 -19.915 1.00 91.62 115 ILE A C 1
ATOM 828 O O . ILE A 1 115 ? 19.265 -1.962 -19.239 1.00 91.62 115 ILE A O 1
ATOM 832 N N . ASP A 1 116 ? 20.099 0.054 -19.821 1.00 92.94 116 ASP A N 1
ATOM 833 C CA . ASP A 1 116 ? 21.133 0.072 -18.793 1.00 92.94 116 ASP A CA 1
ATOM 834 C C . ASP A 1 116 ? 20.598 0.727 -17.511 1.00 92.94 116 ASP A C 1
ATOM 836 O O . ASP A 1 116 ? 19.906 1.751 -17.541 1.00 92.94 116 ASP A O 1
ATOM 840 N N . VAL A 1 117 ? 20.891 0.105 -16.369 1.00 92.56 117 VAL A N 1
ATOM 841 C CA . VAL A 1 117 ? 20.575 0.608 -15.025 1.00 92.56 117 VAL A CA 1
ATOM 842 C C . VAL A 1 117 ? 21.876 0.927 -14.277 1.00 92.56 117 VAL A C 1
ATOM 844 O O . VAL A 1 117 ? 22.930 0.407 -14.644 1.00 92.56 117 VAL A O 1
ATOM 847 N N . PRO A 1 118 ? 21.854 1.776 -13.232 1.00 92.94 118 PRO A N 1
ATOM 848 C CA . PRO A 1 118 ? 23.056 2.111 -12.483 1.00 92.94 118 PRO A CA 1
ATOM 849 C C . PRO A 1 118 ? 23.761 0.877 -11.913 1.00 92.94 118 PRO A C 1
ATOM 851 O O . PRO A 1 118 ? 23.143 -0.148 -11.623 1.00 92.94 118 PRO A O 1
ATOM 854 N N . THR A 1 119 ? 25.071 0.993 -11.702 1.00 91.12 119 THR A N 1
ATOM 855 C CA . THR A 1 119 ? 25.911 -0.136 -11.290 1.00 91.12 119 THR A CA 1
ATOM 856 C C . THR A 1 119 ? 25.428 -0.811 -10.003 1.00 91.12 119 THR A C 1
ATOM 858 O O . THR A 1 119 ? 25.361 -0.178 -8.951 1.00 91.12 119 THR A O 1
ATOM 861 N N . GLY A 1 120 ? 25.181 -2.120 -10.069 1.00 86.44 120 GLY A N 1
ATOM 862 C CA . GLY A 1 120 ? 24.689 -2.956 -8.973 1.00 86.44 120 GLY A CA 1
ATOM 863 C C . GLY A 1 120 ? 23.164 -3.082 -8.907 1.00 86.44 120 GLY A C 1
ATOM 864 O O . GLY A 1 120 ? 22.660 -4.001 -8.254 1.00 86.44 120 GLY A O 1
ATOM 865 N N . GLU A 1 121 ? 22.424 -2.222 -9.608 1.00 88.12 121 GLU A N 1
ATOM 866 C CA . GLU A 1 121 ? 20.959 -2.184 -9.566 1.00 88.12 121 GLU A CA 1
ATOM 867 C C . GLU A 1 121 ? 20.314 -3.273 -10.434 1.00 88.12 121 GLU A C 1
ATOM 869 O O . GLU A 1 121 ? 19.141 -3.597 -10.239 1.00 88.12 121 GLU A O 1
ATOM 874 N N . GLY A 1 122 ? 21.069 -3.917 -11.335 1.00 85.12 122 GLY A N 1
ATOM 875 C CA . GLY A 1 122 ? 20.570 -5.062 -12.106 1.00 85.12 122 GLY A CA 1
ATOM 876 C C . GLY A 1 122 ? 20.155 -6.251 -11.230 1.00 85.12 122 GLY A C 1
ATOM 877 O O . GLY A 1 122 ? 19.300 -7.045 -11.617 1.00 85.12 122 GLY A O 1
ATOM 878 N N . THR A 1 123 ? 20.682 -6.338 -10.002 1.00 87.94 123 THR A N 1
ATOM 879 C CA . THR A 1 123 ? 20.320 -7.379 -9.024 1.00 87.94 123 THR A CA 1
ATOM 880 C C . THR A 1 123 ? 18.904 -7.246 -8.453 1.00 87.94 123 THR A C 1
ATOM 882 O O . THR A 1 123 ? 18.393 -8.207 -7.876 1.00 87.94 123 THR A O 1
ATOM 885 N N . ASN A 1 124 ? 18.250 -6.095 -8.639 1.00 86.00 124 ASN A N 1
ATOM 886 C CA . ASN A 1 124 ? 16.875 -5.858 -8.191 1.00 86.00 124 ASN A CA 1
ATOM 887 C C . ASN A 1 124 ? 15.819 -6.488 -9.111 1.00 86.00 124 ASN A C 1
ATOM 889 O O . ASN A 1 124 ? 14.632 -6.467 -8.782 1.00 86.00 124 ASN A O 1
ATOM 893 N N . PHE A 1 125 ? 16.236 -7.024 -10.258 1.00 89.25 125 PHE A N 1
ATOM 894 C CA . PHE A 1 125 ? 15.359 -7.568 -11.285 1.00 89.25 125 PHE A CA 1
ATOM 895 C C . PHE A 1 125 ? 15.626 -9.054 -11.498 1.00 89.25 125 PHE A C 1
ATOM 897 O O . PHE A 1 125 ? 16.729 -9.561 -11.283 1.00 89.25 125 PHE A O 1
ATOM 904 N N . THR A 1 126 ? 14.610 -9.761 -11.980 1.00 90.88 126 THR A N 1
ATOM 905 C CA . THR A 1 126 ? 14.717 -11.144 -12.436 1.00 90.88 126 THR A CA 1
ATOM 906 C C . THR A 1 126 ? 14.159 -11.294 -13.851 1.00 90.88 126 THR A C 1
ATOM 908 O O . THR A 1 126 ? 13.321 -10.517 -14.308 1.00 90.88 126 THR A O 1
ATOM 911 N N . ALA A 1 127 ? 14.663 -12.279 -14.598 1.00 90.12 127 ALA A N 1
ATOM 912 C CA . ALA A 1 127 ? 14.118 -12.582 -15.919 1.00 90.12 127 ALA A CA 1
ATOM 913 C C . ALA A 1 127 ? 12.652 -13.032 -15.790 1.00 90.12 127 ALA A C 1
ATOM 915 O O . ALA A 1 127 ? 12.334 -13.893 -14.969 1.00 90.12 127 ALA A O 1
ATOM 916 N N . GLY A 1 128 ? 11.776 -12.468 -16.619 1.00 88.31 128 GLY A N 1
ATOM 917 C CA . GLY A 1 128 ? 10.326 -12.647 -16.563 1.00 88.31 128 GLY A CA 1
ATOM 918 C C . GLY A 1 128 ? 9.580 -11.541 -15.812 1.00 88.31 128 GLY A C 1
ATOM 919 O O . GLY A 1 128 ? 8.350 -11.525 -15.851 1.00 88.31 128 GLY A O 1
ATOM 920 N N . ASP A 1 129 ? 10.285 -10.606 -15.170 1.00 89.94 129 ASP A N 1
ATOM 921 C CA . ASP A 1 129 ? 9.648 -9.468 -14.513 1.00 89.94 129 ASP A CA 1
ATOM 922 C C . ASP A 1 129 ? 9.086 -8.460 -15.519 1.00 89.94 129 ASP A C 1
ATOM 924 O O . ASP A 1 129 ? 9.665 -8.200 -16.577 1.00 89.94 129 ASP A O 1
ATOM 928 N N . ILE A 1 130 ? 7.957 -7.851 -15.157 1.00 91.06 130 ILE A N 1
ATOM 929 C CA . ILE A 1 130 ? 7.377 -6.734 -15.899 1.00 91.06 130 ILE A CA 1
ATOM 930 C C . ILE A 1 130 ? 7.902 -5.443 -15.281 1.00 91.06 130 ILE A C 1
ATOM 932 O O . ILE A 1 130 ? 7.745 -5.203 -14.083 1.00 91.06 130 ILE A O 1
ATOM 936 N N . ILE A 1 131 ? 8.490 -4.586 -16.102 1.00 91.94 131 ILE A N 1
ATOM 937 C CA . ILE A 1 131 ? 8.967 -3.267 -15.706 1.00 91.94 131 ILE A CA 1
ATOM 938 C C . ILE A 1 131 ? 8.166 -2.179 -16.412 1.00 91.94 131 ILE A C 1
ATOM 940 O O . ILE A 1 131 ? 7.705 -2.349 -17.539 1.00 91.94 131 ILE A O 1
ATOM 944 N N . THR A 1 132 ? 7.999 -1.048 -15.741 1.00 90.88 132 THR A N 1
ATOM 945 C CA . THR A 1 132 ? 7.334 0.131 -16.296 1.00 90.88 132 THR A CA 1
ATOM 946 C C . THR A 1 132 ? 8.272 1.323 -16.189 1.00 90.88 132 THR A C 1
ATOM 948 O O . THR A 1 132 ? 8.889 1.512 -15.147 1.00 90.88 132 THR A O 1
ATOM 951 N N . THR A 1 133 ? 8.380 2.143 -17.230 1.00 91.31 133 THR A N 1
ATOM 952 C CA . THR A 1 133 ? 9.161 3.390 -17.191 1.00 91.31 133 THR A CA 1
ATOM 953 C C . THR A 1 133 ? 8.390 4.541 -17.834 1.00 91.31 133 THR A C 1
ATOM 955 O O . THR A 1 133 ? 7.545 4.328 -18.711 1.00 91.31 133 THR A O 1
ATOM 958 N N . TYR A 1 134 ? 8.643 5.759 -17.362 1.00 91.12 134 TYR A N 1
ATOM 959 C CA . TYR A 1 134 ? 8.057 6.991 -17.879 1.00 91.12 134 TYR A CA 1
ATOM 960 C C . TYR A 1 134 ? 9.071 8.139 -17.779 1.00 91.12 134 TYR A C 1
ATOM 962 O O . TYR A 1 134 ? 9.866 8.155 -16.837 1.00 91.12 134 TYR A O 1
ATOM 970 N N . PRO A 1 135 ? 9.017 9.132 -18.681 1.00 90.94 135 PRO A N 1
ATOM 971 C CA . PRO A 1 135 ? 9.857 10.312 -18.568 1.00 90.94 135 PRO A CA 1
ATOM 972 C C . PRO A 1 135 ? 9.332 11.271 -17.498 1.00 90.94 135 PRO A C 1
ATOM 974 O O . PRO A 1 135 ? 8.124 11.546 -17.411 1.00 90.94 135 PRO A O 1
ATOM 977 N N . VAL A 1 136 ? 10.230 11.830 -16.687 1.00 86.31 136 VAL A N 1
ATOM 978 C CA . VAL A 1 136 ? 9.836 12.797 -15.650 1.00 86.31 136 VAL A CA 1
ATOM 979 C C . VAL A 1 136 ? 9.207 14.038 -16.297 1.00 86.31 136 VAL A C 1
ATOM 981 O O . VAL A 1 136 ? 9.827 14.733 -17.097 1.00 86.31 136 VAL A O 1
ATOM 984 N N . GLY A 1 137 ? 7.957 14.338 -15.932 1.00 86.69 137 GLY A N 1
ATOM 985 C CA . GLY A 1 137 ? 7.204 15.490 -16.448 1.00 86.69 137 GLY A CA 1
ATOM 986 C C . GLY A 1 137 ? 6.263 15.191 -17.621 1.00 86.69 137 GLY A C 1
ATOM 987 O O . GLY A 1 137 ? 5.476 16.065 -17.982 1.00 86.69 137 GLY A O 1
ATOM 988 N N . SER A 1 138 ? 6.274 13.969 -18.164 1.00 88.50 138 SER A N 1
ATOM 989 C CA . SER A 1 138 ? 5.341 13.527 -19.214 1.00 88.50 138 SER A CA 1
ATOM 990 C C . SER A 1 138 ? 4.776 12.131 -18.898 1.00 88.50 138 SER A C 1
ATOM 992 O O . SER A 1 138 ? 5.155 11.145 -19.537 1.00 88.50 138 SER A O 1
ATOM 994 N N . PRO A 1 139 ? 3.873 12.021 -17.899 1.00 82.69 139 PRO A N 1
ATOM 995 C CA . PRO A 1 139 ? 3.330 10.742 -17.431 1.00 82.69 139 PRO A CA 1
ATOM 996 C C . PRO A 1 139 ? 2.463 10.021 -18.471 1.00 82.69 139 PRO A C 1
ATOM 998 O O . PRO A 1 139 ? 2.086 8.876 -18.264 1.00 82.69 139 PRO A O 1
ATOM 1001 N N . GLU A 1 140 ? 2.121 10.666 -19.583 1.00 85.88 140 GLU A N 1
ATOM 1002 C CA . GLU A 1 140 ? 1.405 10.052 -20.697 1.00 85.88 140 GLU A CA 1
ATOM 1003 C C . GLU A 1 140 ? 2.277 9.105 -21.541 1.00 85.88 140 GLU A C 1
ATOM 1005 O O . GLU A 1 140 ? 1.738 8.300 -22.298 1.00 85.88 140 GLU A O 1
ATOM 1010 N N . LYS A 1 141 ? 3.609 9.176 -21.413 1.00 89.06 141 LYS A N 1
ATOM 1011 C CA . LYS A 1 141 ? 4.576 8.401 -22.211 1.00 89.06 141 LYS A CA 1
ATOM 1012 C C . LYS A 1 141 ? 5.116 7.184 -21.454 1.00 89.06 141 LYS A C 1
ATOM 1014 O O . LYS A 1 141 ? 6.317 7.053 -21.211 1.00 89.06 141 LYS A O 1
ATOM 1019 N N . VAL A 1 142 ? 4.219 6.286 -21.071 1.00 90.62 142 VAL A N 1
ATOM 1020 C CA . VAL A 1 142 ? 4.558 5.073 -20.312 1.00 90.62 142 VAL A CA 1
ATOM 1021 C C . VAL A 1 142 ? 4.909 3.918 -21.251 1.00 90.62 142 VAL A C 1
ATOM 1023 O O . VAL A 1 142 ? 4.154 3.629 -22.177 1.00 90.62 142 VAL A O 1
ATOM 1026 N N . SER A 1 143 ? 6.004 3.210 -20.965 1.00 91.56 143 SER A N 1
ATOM 1027 C CA . SER A 1 143 ? 6.292 1.893 -21.552 1.00 91.56 143 SER A CA 1
ATOM 1028 C C . SER A 1 143 ? 6.189 0.814 -20.489 1.00 91.56 143 SER A C 1
ATOM 1030 O O . SER A 1 143 ? 6.779 0.951 -19.420 1.00 91.56 143 SER A O 1
ATOM 1032 N N . VAL A 1 144 ? 5.475 -0.265 -20.807 1.00 91.38 144 VAL A N 1
ATOM 1033 C CA . VAL A 1 144 ? 5.413 -1.494 -20.005 1.00 91.38 144 VAL A CA 1
ATOM 1034 C C . VAL A 1 144 ? 6.140 -2.583 -20.782 1.00 91.38 144 VAL A C 1
ATOM 1036 O O . VAL A 1 144 ? 5.807 -2.837 -21.939 1.00 91.38 144 VAL A O 1
ATOM 1039 N N . MET A 1 145 ? 7.151 -3.187 -20.169 1.00 92.75 145 MET A N 1
ATOM 1040 C CA . MET A 1 145 ? 8.127 -4.036 -20.850 1.00 92.75 145 MET A CA 1
ATOM 1041 C C . MET A 1 145 ? 8.390 -5.300 -2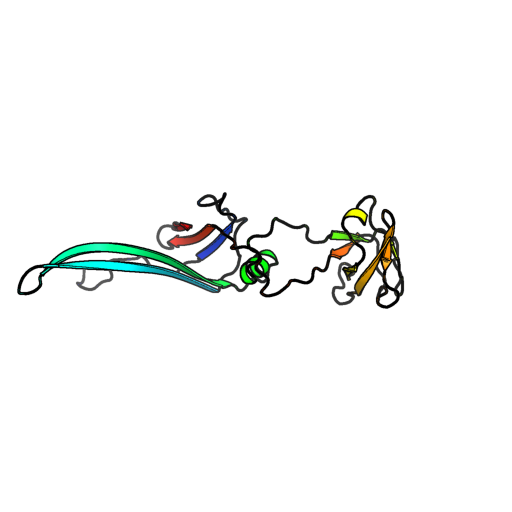0.035 1.00 92.75 145 MET A C 1
ATOM 1043 O O . MET A 1 145 ? 8.381 -5.265 -18.807 1.00 92.75 145 MET A O 1
ATOM 1047 N N . LEU A 1 146 ? 8.628 -6.418 -20.714 1.00 92.06 146 LEU A N 1
ATOM 1048 C CA . LEU A 1 146 ? 9.011 -7.686 -20.103 1.00 92.06 146 LEU A CA 1
ATOM 1049 C C . LEU A 1 146 ? 10.532 -7.847 -20.152 1.00 92.06 146 LEU A C 1
ATOM 1051 O O . LEU A 1 146 ? 11.133 -7.720 -21.218 1.00 92.06 146 LEU A O 1
ATOM 1055 N N . VAL A 1 147 ? 11.154 -8.170 -19.020 1.00 92.31 147 VAL A N 1
ATOM 1056 C CA . VAL A 1 147 ? 12.587 -8.476 -18.947 1.00 92.31 147 VAL A CA 1
ATOM 1057 C C . VAL A 1 147 ? 12.816 -9.905 -19.438 1.00 92.31 147 VAL A C 1
ATOM 1059 O O . VAL A 1 147 ? 12.390 -10.864 -18.801 1.00 92.31 147 VAL A O 1
ATOM 1062 N N . ALA A 1 148 ? 13.506 -10.071 -20.564 1.00 93.06 148 ALA A N 1
ATOM 1063 C CA . ALA A 1 148 ? 13.848 -11.380 -21.117 1.00 93.06 148 ALA A CA 1
ATOM 1064 C C . ALA A 1 148 ? 15.088 -11.987 -20.441 1.00 93.06 148 ALA A C 1
ATOM 1066 O O . ALA A 1 148 ? 15.117 -13.179 -20.133 1.00 93.06 148 ALA A O 1
ATOM 1067 N N . SER A 1 149 ? 16.117 -11.174 -20.200 1.00 93.25 149 SER A N 1
ATOM 1068 C CA . SER A 1 149 ? 17.346 -11.597 -19.523 1.00 93.25 149 SER A CA 1
ATOM 1069 C C . SER A 1 149 ? 18.088 -10.415 -18.915 1.00 93.25 149 SER A C 1
ATOM 1071 O O . SER A 1 149 ? 17.851 -9.269 -19.281 1.00 93.25 149 SER A O 1
ATOM 1073 N N . ILE A 1 150 ? 19.017 -10.701 -18.006 1.00 91.94 150 ILE A N 1
ATOM 1074 C CA . ILE A 1 150 ? 19.765 -9.689 -17.259 1.00 91.94 150 ILE A CA 1
ATOM 1075 C C . ILE A 1 150 ? 21.254 -10.016 -17.378 1.00 91.94 150 ILE A C 1
ATOM 1077 O O . ILE A 1 150 ? 21.689 -11.102 -16.988 1.00 91.94 150 ILE A O 1
ATOM 1081 N N . ALA A 1 151 ? 22.028 -9.094 -17.951 1.00 90.06 151 ALA A N 1
ATOM 1082 C CA . ALA A 1 151 ? 23.462 -9.002 -17.679 1.00 90.06 151 ALA A CA 1
ATOM 1083 C C . ALA A 1 151 ? 23.664 -8.120 -16.436 1.00 90.06 151 ALA A C 1
ATOM 1085 O O . ALA A 1 151 ? 22.694 -7.551 -15.959 1.00 90.06 151 ALA A O 1
ATOM 1086 N N . ILE A 1 152 ? 24.890 -8.000 -15.912 1.00 88.12 152 ILE A N 1
ATOM 1087 C CA . ILE A 1 152 ? 25.174 -7.375 -14.598 1.00 88.12 152 ILE A CA 1
ATOM 1088 C C . ILE A 1 152 ? 24.300 -6.139 -14.316 1.00 88.12 152 ILE A C 1
ATOM 1090 O O . ILE A 1 152 ? 23.585 -6.153 -13.322 1.00 88.12 152 ILE A O 1
ATOM 1094 N N . ASP A 1 153 ? 24.298 -5.159 -15.227 1.00 91.56 153 ASP A N 1
ATOM 1095 C CA . ASP A 1 153 ? 23.519 -3.916 -15.117 1.00 91.56 153 ASP A CA 1
ATOM 1096 C C . ASP A 1 153 ? 22.745 -3.572 -16.408 1.00 91.56 153 ASP A C 1
ATOM 1098 O O . ASP A 1 153 ? 22.270 -2.454 -16.582 1.00 91.56 153 ASP A O 1
ATOM 1102 N N . THR A 1 154 ? 22.592 -4.540 -17.317 1.00 91.31 154 THR A N 1
ATOM 1103 C CA . THR A 1 154 ? 21.860 -4.356 -18.582 1.00 91.31 154 THR A CA 1
ATOM 1104 C C . THR A 1 154 ? 20.658 -5.287 -18.611 1.00 91.31 154 THR A C 1
ATOM 1106 O O . THR A 1 154 ? 20.797 -6.516 -18.678 1.00 91.31 154 THR A O 1
ATOM 1109 N N . LEU A 1 155 ? 19.464 -4.702 -18.600 1.00 91.56 155 LEU A N 1
ATOM 1110 C CA . LEU A 1 155 ? 18.195 -5.406 -18.729 1.00 91.56 155 LEU A CA 1
ATOM 1111 C C . LEU A 1 155 ? 17.889 -5.594 -20.216 1.00 91.56 155 LEU A C 1
ATOM 1113 O O . LEU A 1 155 ? 17.619 -4.635 -20.934 1.00 91.56 155 LEU A O 1
ATOM 1117 N N . THR A 1 156 ? 17.924 -6.835 -20.693 1.00 94.19 156 THR A N 1
ATOM 1118 C CA . THR A 1 156 ? 17.468 -7.175 -22.046 1.00 94.19 156 THR A CA 1
ATOM 1119 C C . THR A 1 156 ? 15.963 -7.396 -22.015 1.00 94.19 156 THR A C 1
ATOM 1121 O O . THR A 1 156 ? 15.474 -8.242 -21.264 1.00 94.19 156 THR A O 1
ATOM 1124 N N . LEU A 1 157 ? 15.231 -6.652 -22.834 1.00 92.44 157 LEU A N 1
ATOM 1125 C CA . LEU A 1 157 ? 13.778 -6.722 -22.941 1.00 92.44 157 LEU A CA 1
ATOM 1126 C C . LEU A 1 157 ? 13.354 -7.772 -23.968 1.00 92.44 157 LEU A C 1
ATOM 1128 O O . LEU A 1 157 ? 14.094 -8.087 -24.902 1.00 92.44 157 LEU A O 1
ATOM 1132 N N . ASP A 1 158 ? 12.137 -8.287 -23.824 1.00 93.00 158 ASP A N 1
ATOM 1133 C CA . ASP A 1 158 ? 11.523 -9.100 -24.867 1.00 93.00 158 ASP A CA 1
ATOM 1134 C C . ASP A 1 158 ? 11.286 -8.255 -26.129 1.00 93.00 158 ASP A C 1
ATOM 1136 O O . ASP A 1 158 ? 10.785 -7.130 -26.072 1.00 93.00 158 ASP A O 1
ATOM 1140 N N . ALA A 1 159 ? 11.604 -8.822 -27.293 1.00 88.88 159 ALA A N 1
ATOM 1141 C CA . ALA A 1 159 ? 11.409 -8.175 -28.587 1.00 88.88 159 ALA A CA 1
ATOM 1142 C C . ALA A 1 159 ? 9.924 -7.889 -28.881 1.00 88.88 159 ALA A C 1
ATOM 1144 O O . ALA A 1 159 ? 9.615 -7.026 -29.702 1.00 88.88 159 ALA A O 1
ATOM 1145 N N . GLY A 1 160 ? 9.007 -8.602 -28.215 1.00 89.25 160 GLY A N 1
ATOM 1146 C CA . GLY A 1 160 ? 7.571 -8.323 -28.256 1.00 89.25 160 GLY A CA 1
ATOM 1147 C C . GLY A 1 160 ? 7.146 -7.074 -27.474 1.00 89.25 160 GLY A C 1
ATOM 1148 O O . GLY A 1 160 ? 6.074 -6.533 -27.744 1.00 89.25 160 GLY A O 1
ATOM 1149 N N . THR A 1 161 ? 7.971 -6.597 -26.537 1.00 90.94 161 THR A N 1
ATOM 1150 C CA . THR A 1 161 ? 7.684 -5.443 -25.669 1.00 90.94 161 THR A CA 1
ATOM 1151 C C . THR A 1 161 ? 8.897 -4.503 -25.557 1.00 90.94 161 THR A C 1
ATOM 1153 O O . THR A 1 161 ? 9.478 -4.383 -24.473 1.00 90.94 161 THR A O 1
ATOM 1156 N N . PRO A 1 162 ? 9.322 -3.852 -26.657 1.00 92.69 162 PRO A N 1
ATOM 1157 C CA . PRO A 1 162 ? 10.410 -2.879 -26.614 1.00 92.69 162 PRO A CA 1
ATOM 1158 C C . PRO A 1 162 ? 9.963 -1.571 -25.943 1.00 92.69 162 PRO A C 1
ATOM 1160 O O . PRO A 1 162 ? 8.774 -1.354 -25.688 1.00 92.69 162 PRO A O 1
ATOM 1163 N N . THR A 1 163 ? 10.907 -0.657 -25.720 1.00 91.56 163 THR A N 1
ATOM 1164 C CA . THR A 1 163 ? 10.585 0.720 -25.315 1.00 91.56 163 THR A CA 1
ATOM 1165 C C . THR A 1 163 ? 9.684 1.385 -26.364 1.00 91.56 163 THR A C 1
ATOM 1167 O O . THR A 1 163 ? 9.918 1.284 -27.567 1.00 91.56 163 THR A O 1
ATOM 1170 N N . LEU A 1 164 ? 8.626 2.075 -25.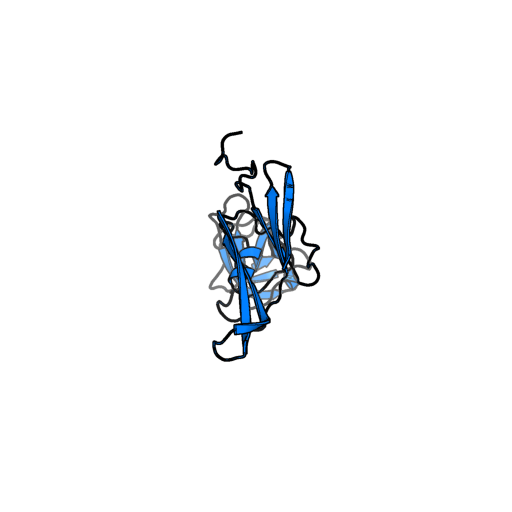940 1.00 91.38 164 LEU A N 1
ATOM 1171 C CA . LEU A 1 164 ? 7.683 2.745 -26.851 1.00 91.38 164 LEU A CA 1
ATOM 1172 C C . LEU A 1 164 ? 8.057 4.206 -27.125 1.00 91.38 164 LEU A C 1
ATOM 1174 O O . LEU A 1 164 ? 7.598 4.797 -28.105 1.00 91.38 164 LEU A O 1
ATOM 1178 N N . HIS A 1 165 ? 8.876 4.792 -26.256 1.00 91.69 165 HIS A N 1
ATOM 1179 C CA . HIS A 1 165 ? 9.260 6.197 -26.282 1.00 91.69 165 HIS A CA 1
ATOM 1180 C C . HIS A 1 165 ? 10.749 6.359 -25.991 1.00 91.69 165 HIS A C 1
ATOM 1182 O O . HIS A 1 165 ? 11.409 5.414 -25.561 1.00 91.69 165 HIS A O 1
ATOM 1188 N N . ASP A 1 166 ? 11.248 7.568 -26.234 1.00 91.44 166 ASP A N 1
ATOM 1189 C CA . ASP A 1 166 ? 12.593 7.950 -25.829 1.00 91.44 166 ASP A CA 1
ATOM 1190 C C . ASP A 1 166 ? 12.613 8.270 -24.327 1.00 91.44 166 ASP A C 1
ATOM 1192 O O . ASP A 1 166 ? 11.739 8.995 -23.838 1.00 91.44 166 ASP A O 1
ATOM 1196 N N . TYR A 1 167 ? 13.623 7.757 -23.628 1.00 91.38 167 TYR A N 1
ATOM 1197 C CA . TYR A 1 167 ? 13.874 7.983 -22.205 1.00 91.38 167 TYR A CA 1
ATOM 1198 C C . TYR A 1 167 ? 15.272 8.562 -21.991 1.00 91.38 167 TYR A C 1
ATOM 1200 O O . TYR A 1 167 ? 16.189 8.340 -22.787 1.00 91.38 167 TYR A O 1
ATOM 1208 N N . ALA A 1 168 ? 15.432 9.326 -20.919 1.00 91.56 168 ALA A N 1
ATOM 1209 C CA . ALA A 1 168 ? 16.686 9.952 -20.535 1.00 91.56 168 ALA A CA 1
ATOM 1210 C C . ALA A 1 168 ? 17.246 9.334 -19.250 1.00 91.56 168 ALA A C 1
ATOM 1212 O O . ALA A 1 168 ? 16.526 8.732 -18.449 1.00 91.56 168 ALA A O 1
ATOM 1213 N N . GLN A 1 169 ? 18.541 9.548 -19.028 1.00 92.50 169 GLN A N 1
ATOM 1214 C CA . GLN A 1 169 ? 19.194 9.159 -17.786 1.00 92.50 169 GLN A CA 1
ATOM 1215 C C . GLN A 1 169 ? 18.468 9.784 -16.587 1.00 92.50 169 GLN A C 1
ATOM 1217 O O . GLN A 1 169 ? 18.185 10.985 -16.568 1.00 92.50 169 GLN A O 1
ATOM 1222 N N . GLY A 1 170 ? 18.197 8.970 -15.571 1.00 89.38 170 GLY A N 1
ATOM 1223 C CA . GLY A 1 170 ? 17.462 9.370 -14.374 1.00 89.38 170 GLY A CA 1
ATOM 1224 C C . GLY A 1 170 ? 15.948 9.159 -14.457 1.00 89.38 170 GLY A C 1
ATOM 1225 O O . GLY A 1 170 ? 15.278 9.338 -13.439 1.00 89.38 170 GLY A O 1
ATOM 1226 N N . ASP A 1 171 ? 15.401 8.750 -15.608 1.00 91.81 171 ASP A N 1
ATOM 1227 C CA . ASP A 1 171 ? 13.979 8.419 -15.702 1.00 91.81 171 ASP A CA 1
ATOM 1228 C C . ASP A 1 171 ? 13.643 7.194 -14.824 1.00 91.81 171 ASP A C 1
ATOM 1230 O O . ASP A 1 171 ? 14.388 6.207 -14.835 1.00 91.81 171 ASP A O 1
ATOM 1234 N N . PRO A 1 172 ? 12.551 7.227 -14.033 1.00 90.88 172 PRO A N 1
ATOM 1235 C CA . PRO A 1 172 ? 12.235 6.150 -13.101 1.00 90.88 172 PRO A CA 1
ATOM 1236 C C . PRO A 1 172 ? 11.871 4.829 -13.788 1.00 90.88 172 PRO A C 1
ATOM 1238 O O . PRO A 1 172 ? 11.158 4.790 -14.796 1.00 90.88 172 PRO A O 1
ATOM 1241 N N . VAL A 1 173 ? 12.296 3.727 -13.171 1.00 89.62 173 VAL A N 1
ATOM 1242 C CA . VAL A 1 173 ? 11.970 2.352 -13.559 1.00 89.62 173 VAL A CA 1
ATOM 1243 C C . VAL A 1 173 ? 11.274 1.651 -12.393 1.00 89.62 173 VAL A C 1
ATOM 1245 O O . VAL A 1 173 ? 11.827 1.479 -11.304 1.00 89.62 173 VAL A O 1
ATOM 1248 N N . PHE A 1 174 ? 10.038 1.223 -12.629 1.00 88.38 174 PHE A N 1
ATOM 1249 C CA . PHE A 1 174 ? 9.192 0.526 -11.667 1.00 88.38 174 PHE A CA 1
ATOM 1250 C C . PHE A 1 174 ? 9.205 -0.965 -11.936 1.00 88.38 174 PHE A C 1
ATOM 1252 O O . PHE A 1 174 ? 8.922 -1.405 -13.050 1.00 88.38 174 PHE A O 1
ATOM 1259 N N . LEU A 1 175 ? 9.409 -1.744 -10.881 1.00 86.44 175 LEU A N 1
ATOM 1260 C CA . LEU A 1 175 ? 9.102 -3.163 -10.908 1.00 86.44 175 LEU A CA 1
ATOM 1261 C C . LEU A 1 175 ? 7.588 -3.348 -10.743 1.00 86.44 175 LEU A C 1
ATOM 1263 O O . LEU A 1 175 ? 7.004 -3.014 -9.708 1.00 86.44 175 LEU A O 1
ATOM 1267 N N . SER A 1 176 ? 6.935 -3.827 -11.798 1.00 82.44 176 SER A N 1
ATOM 1268 C CA . SER A 1 176 ? 5.485 -4.007 -11.853 1.00 82.44 176 SER A CA 1
ATOM 1269 C C . SER A 1 176 ? 5.140 -5.426 -11.423 1.00 82.44 176 SER A C 1
ATOM 1271 O O . SER A 1 176 ? 5.185 -6.368 -12.207 1.00 82.44 176 SER A O 1
ATOM 1273 N N . HIS A 1 177 ? 4.784 -5.587 -10.152 1.00 71.12 177 HIS A N 1
ATOM 1274 C CA . HIS A 1 177 ? 4.341 -6.878 -9.641 1.00 71.12 177 HIS A CA 1
ATOM 1275 C C . HIS A 1 177 ? 2.863 -7.110 -9.944 1.00 71.12 177 HIS A C 1
ATOM 1277 O O . HIS A 1 177 ? 2.015 -6.272 -9.627 1.00 71.12 177 HIS A O 1
ATOM 1283 N N . ALA A 1 178 ? 2.538 -8.291 -10.469 1.00 67.56 178 ALA A N 1
ATOM 1284 C CA . ALA A 1 178 ? 1.170 -8.781 -10.427 1.00 67.56 178 ALA A CA 1
ATOM 1285 C C . ALA A 1 178 ? 0.753 -8.944 -8.957 1.00 67.56 178 ALA A C 1
ATOM 1287 O O . ALA A 1 178 ? 1.425 -9.622 -8.179 1.00 67.56 178 ALA A O 1
ATOM 1288 N N . LEU A 1 179 ? -0.342 -8.293 -8.563 1.00 65.00 179 LEU A N 1
ATOM 1289 C CA . LEU A 1 179 ? -0.934 -8.466 -7.240 1.00 65.00 179 LEU A CA 1
ATOM 1290 C C . LEU A 1 179 ? -2.000 -9.564 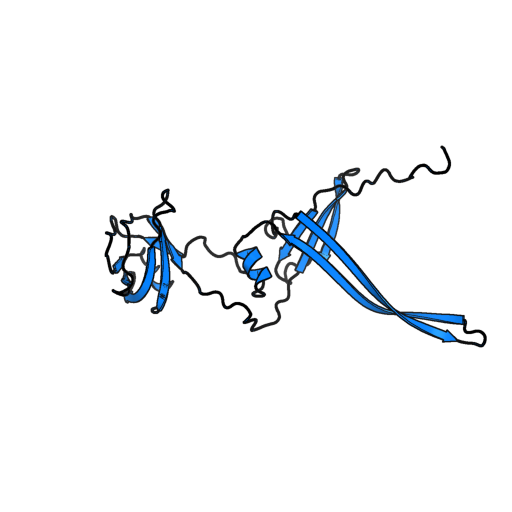-7.340 1.00 65.00 179 LEU A C 1
ATOM 1292 O O . LEU A 1 179 ? -3.056 -9.305 -7.923 1.00 65.00 179 LEU A O 1
ATOM 1296 N N . PRO A 1 180 ? -1.753 -10.781 -6.816 1.00 63.62 180 PRO A N 1
ATOM 1297 C CA . PRO A 1 180 ? -2.782 -11.807 -6.787 1.00 63.62 180 PRO A CA 1
ATOM 1298 C C . PRO A 1 180 ? -3.901 -11.349 -5.846 1.00 63.62 180 PRO A C 1
ATOM 1300 O O . PRO A 1 180 ? -3.678 -11.053 -4.672 1.00 63.62 180 PRO A O 1
ATOM 1303 N N . VAL A 1 181 ? -5.116 -11.241 -6.378 1.00 64.81 181 VAL A N 1
ATOM 1304 C CA . VAL A 1 181 ? -6.300 -10.875 -5.596 1.00 64.81 181 VAL A CA 1
ATOM 1305 C C . VAL A 1 181 ? -6.894 -12.153 -5.014 1.00 64.81 181 VAL A C 1
ATOM 1307 O O . VAL A 1 181 ? -7.329 -13.023 -5.763 1.00 64.81 181 VAL A O 1
ATOM 1310 N N . GLY A 1 182 ? -6.929 -12.257 -3.684 1.00 62.34 182 GLY A N 1
ATOM 1311 C CA . GLY A 1 182 ? -7.535 -13.390 -2.973 1.00 62.34 182 GLY A CA 1
ATOM 1312 C C . GLY A 1 182 ? -6.573 -14.510 -2.563 1.00 62.34 182 GLY A C 1
ATOM 1313 O O . GLY A 1 182 ? -7.023 -15.472 -1.948 1.00 62.34 182 GLY A O 1
ATOM 1314 N N . ASP A 1 183 ? -5.275 -14.375 -2.843 1.00 63.28 183 ASP A N 1
ATOM 1315 C CA . ASP A 1 183 ? -4.239 -15.330 -2.427 1.00 63.28 183 ASP A CA 1
ATOM 1316 C C . ASP A 1 183 ? -3.622 -14.898 -1.088 1.00 63.28 183 ASP A C 1
ATOM 1318 O O . ASP A 1 183 ? -2.551 -14.293 -1.012 1.00 63.28 183 ASP A O 1
ATOM 1322 N N . VAL A 1 184 ? -4.390 -15.087 -0.012 1.00 65.56 184 VAL A N 1
ATOM 1323 C CA . VAL A 1 184 ? -3.944 -14.780 1.352 1.00 65.56 184 VAL A CA 1
ATOM 1324 C C . VAL A 1 184 ? -3.309 -16.039 1.936 1.00 65.56 184 VAL A C 1
ATOM 1326 O O . VAL A 1 184 ? -3.984 -16.846 2.571 1.00 65.56 184 VAL A O 1
ATOM 1329 N N . ASP A 1 185 ? -2.000 -16.198 1.730 1.00 63.19 185 ASP A N 1
ATOM 1330 C CA . ASP A 1 185 ? -1.232 -17.352 2.225 1.00 63.19 185 ASP A CA 1
ATOM 1331 C C . ASP A 1 185 ? -1.236 -17.475 3.758 1.00 63.19 185 ASP A C 1
ATOM 1333 O O . ASP A 1 185 ? -1.042 -18.562 4.309 1.00 63.19 185 ASP A O 1
ATOM 1337 N N . GLN A 1 186 ? -1.410 -16.354 4.471 1.00 66.75 186 GLN A N 1
ATOM 1338 C CA . GLN A 1 186 ? -1.337 -16.291 5.931 1.00 66.75 186 GLN A CA 1
ATOM 1339 C C . GLN A 1 186 ? -2.294 -15.254 6.520 1.00 66.75 186 GLN A C 1
ATOM 1341 O O . GLN A 1 186 ? -2.483 -14.163 5.982 1.00 66.75 186 GLN A O 1
ATOM 1346 N N . THR A 1 187 ? -2.847 -15.571 7.692 1.00 74.62 187 THR A N 1
ATOM 1347 C CA . THR A 1 187 ? -3.618 -14.620 8.497 1.00 74.62 187 THR A CA 1
ATOM 1348 C C . THR A 1 187 ? -2.707 -13.495 8.985 1.00 74.62 187 THR A C 1
ATOM 1350 O O . THR A 1 187 ? -1.843 -13.707 9.836 1.00 74.62 187 THR A O 1
ATOM 1353 N N . ASN A 1 188 ? -2.924 -12.287 8.470 1.00 76.31 188 ASN A N 1
ATOM 1354 C CA . ASN A 1 188 ? -2.169 -11.105 8.867 1.00 76.31 188 ASN A CA 1
ATOM 1355 C C . ASN A 1 188 ? -2.773 -10.461 10.119 1.00 76.31 188 ASN A C 1
ATOM 1357 O O . ASN A 1 188 ? -3.940 -10.073 10.130 1.00 76.31 188 ASN A O 1
ATOM 1361 N N . TYR A 1 189 ? -1.952 -10.306 11.159 1.00 82.50 189 TYR A N 1
ATOM 1362 C CA . TYR A 1 189 ? -2.310 -9.586 12.381 1.00 82.50 189 TYR A CA 1
ATOM 1363 C C . TYR A 1 189 ? -1.692 -8.189 12.369 1.00 82.50 189 TYR A C 1
ATOM 1365 O O . TYR A 1 189 ? -0.498 -8.023 12.113 1.00 82.50 189 TYR A O 1
ATOM 1373 N N . PHE A 1 190 ? -2.496 -7.183 12.690 1.00 84.81 190 PHE A N 1
ATOM 1374 C CA . PHE A 1 190 ? -2.079 -5.788 12.753 1.00 84.81 190 PHE A CA 1
ATOM 1375 C C . PHE A 1 190 ? -2.746 -5.081 13.930 1.00 84.81 190 PHE A C 1
ATOM 1377 O O . PHE A 1 190 ? -3.803 -5.501 14.394 1.00 84.81 190 PHE A O 1
ATOM 1384 N N . ALA A 1 191 ? -2.105 -4.019 14.409 1.00 85.81 191 ALA A N 1
ATOM 1385 C CA . ALA A 1 191 ? -2.658 -3.131 15.419 1.00 85.81 191 ALA A CA 1
ATOM 1386 C C . ALA A 1 191 ? -3.379 -1.966 14.738 1.00 85.81 191 ALA A C 1
ATOM 1388 O O . ALA A 1 191 ? -2.910 -1.447 13.716 1.00 85.81 191 ALA A O 1
ATOM 1389 N N . VAL A 1 192 ? -4.489 -1.530 15.329 1.00 87.38 192 VAL A N 1
ATOM 1390 C CA . VAL A 1 192 ? -5.284 -0.413 14.812 1.00 87.38 192 VAL A CA 1
ATOM 1391 C C . VAL A 1 192 ? -5.510 0.609 15.911 1.00 87.38 192 VAL A C 1
ATOM 1393 O O . VAL A 1 192 ? -5.910 0.277 17.023 1.00 87.38 192 VAL A O 1
ATOM 1396 N N . MET A 1 193 ? -5.288 1.881 15.591 1.00 87.00 193 MET A N 1
ATOM 1397 C CA . MET A 1 193 ? -5.563 2.981 16.505 1.00 87.00 193 MET A CA 1
ATOM 1398 C C . MET A 1 193 ? -6.427 4.032 15.825 1.00 87.00 193 MET A C 1
ATOM 1400 O O . MET A 1 193 ? -6.084 4.537 14.761 1.00 87.00 193 MET A O 1
ATOM 1404 N N . LEU A 1 194 ? -7.538 4.383 16.465 1.00 87.00 194 LEU A N 1
ATOM 1405 C CA . LEU A 1 194 ? -8.382 5.501 16.074 1.00 87.00 194 LEU A CA 1
ATOM 1406 C C . LEU A 1 194 ? -8.160 6.646 17.058 1.00 87.00 194 LEU A C 1
ATOM 1408 O O . LEU A 1 194 ? -8.460 6.527 18.249 1.00 87.00 194 LEU A O 1
ATOM 1412 N N . VAL A 1 195 ? -7.647 7.762 16.556 1.00 87.56 195 VAL A N 1
ATOM 1413 C CA . VAL A 1 195 ? -7.413 8.973 17.341 1.00 87.56 195 VAL A CA 1
ATOM 1414 C C . VAL A 1 195 ? -8.409 10.029 16.893 1.00 87.56 195 VAL A C 1
ATOM 1416 O O . VAL A 1 195 ? -8.482 10.361 15.719 1.00 87.56 195 VAL A O 1
ATOM 1419 N N . SER A 1 196 ? -9.176 10.587 17.821 1.00 85.31 196 SER A N 1
ATOM 1420 C CA . SER A 1 196 ? -10.012 11.758 17.552 1.00 85.31 196 SER A CA 1
ATOM 1421 C C . SER A 1 196 ? -9.764 12.848 18.583 1.00 85.31 196 SER A C 1
ATOM 1423 O O . SER A 1 196 ? -9.256 12.600 19.678 1.00 85.31 196 SER A O 1
ATOM 1425 N N . LYS A 1 197 ? -10.101 14.084 18.226 1.00 83.00 197 LYS A N 1
ATOM 1426 C CA . LYS A 1 197 ? -9.971 15.238 19.117 1.00 83.00 197 LYS A CA 1
ATOM 1427 C C . LYS A 1 197 ? -11.328 15.602 19.706 1.00 83.00 197 LYS A C 1
ATOM 1429 O O . LYS A 1 197 ? -12.280 15.849 18.969 1.00 83.00 197 LYS A O 1
ATOM 1434 N N . GLU A 1 198 ? -11.400 15.731 21.028 1.00 79.19 198 GLU A N 1
ATOM 1435 C CA . GLU A 1 198 ? -12.533 16.392 21.676 1.00 79.19 198 GLU A CA 1
ATOM 1436 C C . GLU A 1 198 ? -12.468 17.897 21.370 1.00 79.19 198 GLU A C 1
ATOM 1438 O O . GLU A 1 198 ? -11.544 18.588 21.796 1.00 79.19 198 GLU A O 1
ATOM 1443 N N . ASN A 1 199 ? -13.438 18.429 20.625 1.00 70.62 199 ASN A N 1
ATOM 1444 C CA . ASN A 1 199 ? -13.376 19.813 20.142 1.00 70.62 199 ASN A CA 1
ATOM 1445 C C . ASN A 1 199 ? -13.507 20.868 21.258 1.00 70.62 199 ASN A C 1
ATOM 1447 O O . ASN A 1 199 ? -12.991 21.974 21.122 1.00 70.62 199 ASN A O 1
ATOM 1451 N N . SER A 1 200 ? -14.164 20.531 22.372 1.00 72.50 200 SER A N 1
ATOM 1452 C CA . SER A 1 200 ? -14.372 21.445 23.503 1.00 72.50 200 SER A CA 1
ATOM 1453 C C . SER A 1 200 ? -13.144 21.595 24.408 1.00 72.50 200 SER A C 1
ATOM 1455 O O . SER A 1 200 ? -12.931 22.664 24.972 1.00 72.50 200 SER A O 1
ATOM 1457 N N . THR A 1 201 ? -12.339 20.540 24.561 1.00 75.75 201 THR A N 1
ATOM 1458 C CA . THR A 1 201 ? -11.195 20.494 25.494 1.00 75.75 201 THR A CA 1
ATOM 1459 C C . THR A 1 201 ? -9.849 20.363 24.785 1.00 75.75 201 THR A C 1
ATOM 1461 O O . THR A 1 201 ? -8.804 20.578 25.393 1.00 75.75 201 THR A O 1
ATOM 1464 N N . GLY A 1 202 ? -9.853 19.967 23.511 1.00 73.06 202 GLY A N 1
ATOM 1465 C CA . GLY A 1 202 ? -8.661 19.592 22.759 1.00 73.06 202 GLY A CA 1
ATOM 1466 C C . GLY A 1 202 ? -8.042 18.258 23.180 1.00 73.06 202 GLY A C 1
ATOM 1467 O O . GLY A 1 202 ? -6.996 17.895 22.646 1.00 73.06 202 GLY A O 1
ATOM 1468 N N . ARG A 1 203 ? -8.658 17.524 24.116 1.00 80.25 203 ARG A N 1
ATOM 1469 C CA . ARG A 1 203 ? -8.133 16.253 24.619 1.00 80.25 203 ARG A CA 1
ATOM 1470 C C . ARG A 1 203 ? -8.206 15.170 23.532 1.00 80.25 203 ARG A C 1
ATOM 1472 O O . ARG A 1 203 ? -9.247 15.046 22.882 1.00 80.25 203 ARG A O 1
ATOM 1479 N N . PRO A 1 204 ? -7.151 14.354 23.351 1.00 80.19 204 PRO A N 1
ATOM 1480 C CA . PRO A 1 204 ? -7.221 13.204 22.464 1.00 80.19 204 PRO A CA 1
ATOM 1481 C C . PRO A 1 204 ? -8.107 12.112 23.074 1.00 80.19 204 PRO A C 1
ATOM 1483 O O . PRO A 1 204 ? -7.982 11.762 24.251 1.00 80.19 204 PRO A O 1
ATOM 1486 N N . ILE A 1 205 ? -8.989 11.566 22.248 1.00 82.50 205 ILE A N 1
ATOM 1487 C CA . ILE A 1 205 ? -9.757 10.352 22.498 1.00 82.50 205 ILE A CA 1
ATOM 1488 C C . ILE A 1 205 ? -9.118 9.274 21.630 1.00 82.50 205 ILE A C 1
ATOM 1490 O O . ILE A 1 205 ? -9.131 9.376 20.404 1.00 82.50 205 ILE A O 1
ATOM 1494 N N . VAL A 1 206 ? -8.529 8.268 22.271 1.00 83.00 206 VAL A N 1
ATOM 1495 C CA . VAL A 1 206 ? -7.783 7.207 21.592 1.00 83.00 206 VAL A CA 1
ATOM 1496 C C . VAL A 1 206 ? -8.472 5.878 21.844 1.00 83.00 206 VAL A C 1
ATOM 1498 O O . VAL A 1 206 ? -8.689 5.501 22.995 1.00 83.00 206 VAL A O 1
ATOM 1501 N N . TRP A 1 207 ? -8.766 5.168 20.762 1.00 82.38 207 TRP A N 1
ATOM 1502 C CA . TRP A 1 207 ? -9.126 3.758 20.774 1.00 82.38 207 TRP A CA 1
ATOM 1503 C C . TRP A 1 207 ? -7.968 2.984 20.161 1.00 82.38 207 TRP A C 1
ATOM 1505 O O . TRP A 1 207 ? -7.531 3.323 19.067 1.00 82.38 207 TRP A O 1
ATOM 1515 N N . SER A 1 208 ? -7.439 1.994 20.871 1.00 80.62 208 SER A N 1
ATOM 1516 C CA . SER A 1 208 ? -6.287 1.204 20.433 1.00 80.62 208 SER A CA 1
ATOM 1517 C C . SER A 1 208 ? -6.624 -0.268 20.610 1.00 80.62 208 SER A C 1
ATOM 1519 O O . SER A 1 208 ? -7.062 -0.660 21.696 1.00 80.62 208 SER A O 1
ATOM 1521 N N . PHE A 1 209 ? -6.457 -1.034 19.536 1.00 76.19 209 PHE A N 1
ATOM 1522 C CA . PHE A 1 209 ? -6.796 -2.448 19.426 1.00 76.19 209 PHE A CA 1
ATOM 1523 C C . PHE A 1 209 ? -5.590 -3.239 18.919 1.00 76.19 209 PHE A C 1
ATOM 1525 O O . PHE A 1 209 ? -4.869 -2.727 18.024 1.00 76.19 209 PHE A O 1
#

Foldseek 3Di:
DDPPDDPDPFDPDWDKWKFKFAPVCFVPTDPVRTLPDWPDKDKDKDWDKDFDWDDVVTDTPDIDTPDIDIDMDIHDPDDDPQVVCVVLQVGGDDDDDPFLFWFQDQKDAALDQKTFTPQQSLVSDDQQWWKKWDEPPCNVQIFIWGFHDTDRGMGGTDSVGTRHHMYHTGTGMHGDDDDDRPPNVDRGDIKMKMWIARPVPRDIDIDID

Radius of gyration: 27.01 Å; chains: 1; bounding box: 66×46×71 Å

Secondary structure (DSSP, 8-state):
--TT--S--------EEEEEEEGGGTT---GGGB---EEEEEEEEEEEEEEEEETTTTEEEEEEEEEEEEEEEEEE----HHHHHHHTT--------SSSEE---SEE-TT-SEEE-STTGGGG--TT-EEEE--TT-TT--EEEEEEEE-SSEEEEPTTS---S-EETT-EEEEE----SS---S---EEEEEEEE-TTT--EEEEE-

Sequence (209 aa):
MALGSPVTTKFSIGTAELRIGPLSSANKLLDSHSVGLIDSSSVSITQESVDLEGGFPRILVDTAIVRQSAEITATLREYSRANLNVQLGRGIASVAADYATTVDDVTLAAGAVAIDVPTGEGTNFTAGDIITTYPVGSPEKVSVMLVASIAIDTLTLDAGTPTLHDYAQGDPVFLSHALPVGDVDQTNYFAVMLVSKENSTGRPIVWSF